Protein AF-G0TRJ4-F1 (afdb_monomer_lite)

Organism: Trypanosoma vivax (strain Y486) (NCBI:txid1055687)

Radius of gyration: 23.63 Å; chains: 1; bounding box: 54×39×85 Å

Secondary structure (DSSP, 8-state):
-HHHHHHHHHHHHHHHH-TTHHHHHHHTTT-GGGGGGT-TT-THHHHHHHHHHTTSS--------S-HHHHHHHHHHHHHHHHTSSTTT--SSSPPPPPSSHHHHHHHHHHHHHHHH-GGGHHHHHHHHHTTGGGHHHHHHHHHHHHHHHHHHHHHHHHHHHTS---------------------------PPPHHHHHHHHHHHHHHHHHHHHHHHSSSTTSSHHHHHHHHHHHHHHHHHHS-TTSHHHHHHHHHHHHHHHTT-S-HHHHHHHHHHTT--

Structure (mmCIF, N/CA/C/O backbone):
data_AF-G0TRJ4-F1
#
_entry.id   AF-G0TRJ4-F1
#
loop_
_atom_site.group_PDB
_atom_site.id
_atom_site.type_symbol
_atom_site.label_atom_id
_atom_site.label_alt_id
_atom_site.label_comp_id
_atom_site.label_asym_id
_atom_site.label_entity_id
_atom_site.label_seq_id
_atom_site.pdbx_PDB_ins_code
_atom_site.Cartn_x
_atom_site.Cartn_y
_atom_site.Cartn_z
_atom_site.occupancy
_atom_site.B_iso_or_equiv
_atom_site.auth_seq_id
_atom_site.auth_comp_id
_atom_site.auth_asym_id
_atom_site.auth_atom_id
_atom_site.pdbx_PDB_model_num
ATOM 1 N N . MET A 1 1 ? -21.966 8.422 26.931 1.00 51.75 1 MET A N 1
ATOM 2 C CA . MET A 1 1 ? -20.961 9.445 26.563 1.00 51.75 1 MET A CA 1
ATOM 3 C C . MET A 1 1 ? -19.652 9.288 27.343 1.00 51.75 1 MET A C 1
ATOM 5 O O . MET A 1 1 ? -18.693 8.893 26.705 1.00 51.75 1 MET A O 1
ATOM 9 N N . ARG A 1 2 ? -19.589 9.445 28.682 1.00 59.53 2 ARG A N 1
ATOM 10 C CA . ARG A 1 2 ? -18.327 9.272 29.459 1.00 59.53 2 ARG A CA 1
ATOM 11 C C . ARG A 1 2 ? -17.589 7.934 29.230 1.00 59.53 2 ARG A C 1
ATOM 13 O O . ARG A 1 2 ? -16.382 7.930 29.052 1.00 59.53 2 ARG A O 1
ATOM 20 N N . ASN A 1 3 ? -18.319 6.820 29.141 1.00 80.69 3 ASN A N 1
ATOM 21 C CA . ASN A 1 3 ? -17.730 5.488 28.927 1.00 80.69 3 ASN A CA 1
ATOM 22 C C . ASN A 1 3 ? -17.168 5.279 27.498 1.00 80.69 3 ASN A C 1
ATOM 24 O O . ASN A 1 3 ? -16.173 4.592 27.313 1.00 80.69 3 ASN A O 1
ATOM 28 N N . GLU A 1 4 ? -17.781 5.884 26.474 1.00 84.56 4 GLU A N 1
ATOM 29 C CA . GLU A 1 4 ? -17.334 5.735 25.075 1.00 84.56 4 GLU A CA 1
ATOM 30 C C . GLU A 1 4 ? -16.045 6.525 24.818 1.00 84.56 4 GLU A C 1
ATOM 32 O O . GLU A 1 4 ? -15.106 6.007 24.219 1.00 84.56 4 GLU A O 1
ATOM 37 N N . GLU A 1 5 ? -15.957 7.747 25.345 1.00 88.56 5 GLU A N 1
ATOM 38 C CA . GLU A 1 5 ? -14.744 8.566 25.274 1.00 88.56 5 GLU A CA 1
ATOM 39 C C . GLU A 1 5 ? -13.551 7.902 25.983 1.00 88.56 5 GLU A C 1
ATOM 41 O O . GLU A 1 5 ? -12.437 7.927 25.462 1.00 88.56 5 GLU A O 1
ATOM 46 N N . GLU A 1 6 ? -13.760 7.271 27.142 1.00 89.62 6 GLU A N 1
ATOM 47 C CA . GLU A 1 6 ? -12.704 6.528 27.845 1.00 89.62 6 GLU A CA 1
ATOM 48 C C . GLU A 1 6 ? -12.203 5.319 27.049 1.00 89.62 6 GLU A C 1
ATOM 50 O O . GLU A 1 6 ? -10.996 5.070 27.002 1.00 89.62 6 GLU A O 1
ATOM 55 N N . ILE A 1 7 ? -13.110 4.581 26.400 1.00 90.38 7 ILE A N 1
ATOM 56 C CA . ILE A 1 7 ? -12.746 3.468 25.513 1.00 90.38 7 ILE A CA 1
ATOM 57 C C . ILE A 1 7 ? -11.930 3.998 24.335 1.00 90.38 7 ILE A C 1
ATOM 59 O O . ILE A 1 7 ? -10.855 3.470 24.060 1.00 90.38 7 ILE A O 1
ATOM 63 N N . ILE A 1 8 ? -12.377 5.078 23.691 1.00 88.88 8 ILE A N 1
ATOM 64 C CA . ILE A 1 8 ? -11.649 5.704 22.582 1.00 88.88 8 ILE A CA 1
ATOM 65 C C . ILE A 1 8 ? -10.250 6.143 23.027 1.00 88.88 8 ILE A C 1
ATOM 67 O O . ILE A 1 8 ? -9.280 5.816 22.349 1.00 88.88 8 ILE A O 1
ATOM 71 N N . LYS A 1 9 ? -10.106 6.802 24.184 1.00 88.31 9 LYS A N 1
ATOM 72 C CA . LYS A 1 9 ? -8.793 7.205 24.724 1.00 88.31 9 LYS A CA 1
ATOM 73 C C . LYS A 1 9 ? -7.869 6.009 24.954 1.00 88.31 9 LYS A C 1
ATOM 75 O O . LYS A 1 9 ? -6.714 6.049 24.533 1.00 88.31 9 LYS A O 1
ATOM 80 N N . LYS A 1 10 ? -8.374 4.931 25.567 1.00 88.44 10 LYS A N 1
ATOM 81 C CA . LYS A 1 10 ? -7.611 3.686 25.776 1.00 88.44 10 LYS A CA 1
ATOM 82 C C . LYS A 1 10 ? -7.183 3.062 24.454 1.00 88.44 10 LYS A C 1
ATOM 84 O O . LYS A 1 10 ? -6.035 2.653 24.318 1.00 88.44 10 LYS A O 1
ATOM 89 N N . VAL A 1 11 ? -8.082 3.034 23.473 1.00 86.62 11 VAL A N 1
ATOM 90 C CA . VAL A 1 11 ? -7.795 2.521 22.134 1.00 86.62 11 VAL A CA 1
ATOM 91 C C . VAL A 1 11 ? -6.739 3.370 21.443 1.00 86.62 11 VAL A C 1
ATOM 93 O O . VAL A 1 11 ? -5.788 2.797 20.938 1.00 86.62 11 VAL A O 1
ATOM 96 N N . VAL A 1 12 ? -6.832 4.704 21.481 1.00 83.75 12 VAL A N 1
ATOM 97 C CA . VAL A 1 12 ? -5.817 5.620 20.922 1.00 83.75 12 VAL A CA 1
ATOM 98 C C . VAL A 1 12 ? -4.454 5.426 21.586 1.00 83.75 12 VAL A C 1
ATOM 100 O O . VAL A 1 12 ? -3.429 5.452 20.906 1.00 83.75 12 VAL A O 1
ATOM 103 N N . GLN A 1 13 ? -4.421 5.216 22.901 1.00 83.25 13 GLN A N 1
ATOM 104 C CA . GLN A 1 13 ? -3.182 4.916 23.611 1.00 83.25 13 GLN A CA 1
ATOM 105 C C . GLN A 1 13 ? -2.606 3.564 23.176 1.00 83.25 13 GLN A C 1
ATOM 107 O O . GLN A 1 13 ? -1.431 3.499 22.833 1.00 83.25 13 GLN A O 1
ATOM 112 N N . LEU A 1 14 ? -3.432 2.515 23.123 1.00 81.50 14 LEU A N 1
ATOM 113 C CA . LEU A 1 14 ? -3.015 1.163 22.750 1.00 81.50 14 LEU A CA 1
ATOM 114 C C . LEU A 1 14 ? -2.486 1.098 21.316 1.00 81.50 14 LEU A C 1
ATOM 116 O O . LEU A 1 14 ? -1.399 0.583 21.090 1.00 81.50 14 LEU A O 1
ATOM 120 N N . GLN A 1 15 ? -3.240 1.676 20.386 1.00 78.69 15 GLN A N 1
ATOM 121 C CA . GLN A 1 15 ? -2.853 2.039 19.024 1.00 78.69 15 GLN A CA 1
ATOM 122 C C . GLN A 1 15 ? -1.411 2.597 19.062 1.00 78.69 15 GLN A C 1
ATOM 124 O O . GLN A 1 15 ? -0.499 2.028 18.468 1.00 78.69 15 GLN A O 1
ATOM 129 N N . ARG A 1 16 ? -1.142 3.668 19.818 1.00 74.38 16 ARG A N 1
ATOM 130 C CA . ARG A 1 16 ? 0.181 4.329 19.821 1.00 74.38 16 ARG A CA 1
ATOM 131 C C . ARG A 1 16 ? 1.315 3.534 20.457 1.00 74.38 16 ARG A C 1
ATOM 133 O O . ARG A 1 16 ? 2.459 3.729 20.062 1.00 74.38 16 ARG A O 1
ATOM 140 N N . SER A 1 17 ? 1.030 2.729 21.474 1.00 72.62 17 SER A N 1
ATOM 141 C CA . SER A 1 17 ? 2.068 2.156 22.335 1.00 72.62 17 SER A CA 1
ATOM 142 C C . SER A 1 17 ? 2.253 0.647 22.189 1.00 72.62 17 SER A C 1
ATOM 144 O O . SER A 1 17 ? 3.197 0.112 22.762 1.00 72.62 17 SER A O 1
ATOM 146 N N . SER A 1 18 ? 1.363 -0.058 21.485 1.00 68.50 18 SER A N 1
ATOM 147 C CA . SER A 1 18 ? 1.347 -1.523 21.444 1.00 68.50 18 SER A CA 1
ATOM 148 C C . SER A 1 18 ? 1.613 -2.071 20.049 1.00 68.50 18 SER A C 1
ATOM 150 O O . SER A 1 18 ? 0.874 -1.799 19.105 1.00 68.50 18 SER A O 1
ATOM 152 N N . ALA A 1 19 ? 2.618 -2.945 19.948 1.00 63.78 19 ALA A N 1
ATOM 153 C CA . ALA A 1 19 ? 2.841 -3.762 18.756 1.00 63.78 19 ALA A CA 1
ATOM 154 C C . ALA A 1 19 ? 1.660 -4.709 18.471 1.00 63.78 19 ALA A C 1
ATOM 156 O O . ALA A 1 19 ? 1.423 -5.045 17.316 1.00 63.78 19 ALA A O 1
ATOM 157 N N . ASN A 1 20 ? 0.877 -5.056 19.500 1.00 70.12 20 ASN A N 1
ATOM 158 C CA . ASN A 1 20 ? -0.216 -6.023 19.401 1.00 70.12 20 ASN A CA 1
ATOM 159 C C . ASN A 1 20 ? -1.586 -5.369 19.130 1.00 70.12 20 ASN A C 1
ATOM 161 O O . ASN A 1 20 ? -2.651 -5.917 19.439 1.00 70.12 20 ASN A O 1
ATOM 165 N N . PHE A 1 21 ? -1.594 -4.126 18.639 1.00 74.25 21 PHE A N 1
ATOM 166 C CA . PHE A 1 21 ? -2.845 -3.431 18.337 1.00 74.25 21 PHE A CA 1
ATOM 167 C C . PHE A 1 21 ? -3.626 -4.131 17.212 1.00 74.25 21 PHE A C 1
ATOM 169 O O . PHE A 1 21 ? -4.855 -4.114 17.192 1.00 74.25 21 PHE A O 1
ATOM 176 N N . ALA A 1 22 ? -2.914 -4.816 16.318 1.00 67.31 22 ALA A N 1
ATOM 177 C CA . ALA A 1 22 ? -3.488 -5.665 15.288 1.00 67.31 22 ALA A CA 1
ATOM 178 C C . ALA A 1 22 ? -4.389 -6.766 15.879 1.00 67.31 22 ALA A C 1
ATOM 180 O O . ALA A 1 22 ? -5.567 -6.865 15.527 1.00 67.31 22 ALA A O 1
ATOM 181 N N . GLU A 1 23 ? -3.867 -7.548 16.826 1.00 70.81 23 GLU A N 1
ATOM 182 C CA . GLU A 1 23 ? -4.601 -8.605 17.523 1.00 70.81 23 GLU A CA 1
ATOM 183 C C . GLU A 1 23 ? -5.760 -8.020 18.328 1.00 70.81 23 GLU A C 1
ATOM 185 O O . GLU A 1 23 ? -6.857 -8.580 18.338 1.00 70.81 23 GLU A O 1
ATOM 190 N N . TYR A 1 24 ? -5.563 -6.850 18.941 1.00 79.19 24 TYR A N 1
ATOM 191 C CA . TYR A 1 24 ? -6.631 -6.142 19.640 1.00 79.19 24 TYR A CA 1
ATOM 192 C C . TYR A 1 24 ? -7.802 -5.790 18.710 1.00 79.19 24 TYR A C 1
ATOM 194 O O . TYR A 1 24 ? -8.959 -6.074 19.037 1.00 79.19 24 TYR A O 1
ATOM 202 N N . CYS A 1 25 ? -7.522 -5.227 17.531 1.00 75.62 25 CYS A N 1
ATOM 203 C CA . CYS A 1 25 ? -8.523 -4.946 16.502 1.00 75.62 25 CYS A CA 1
ATOM 204 C C . CYS A 1 25 ? -9.212 -6.221 15.992 1.00 75.62 25 CYS A C 1
ATOM 206 O O . CYS A 1 25 ? -10.394 -6.212 15.638 1.00 75.62 25 CYS A O 1
ATOM 208 N N . VAL A 1 26 ? -8.499 -7.344 15.933 1.00 71.75 26 VAL A N 1
ATOM 209 C CA . VAL A 1 26 ? -9.093 -8.631 15.560 1.00 71.75 26 VAL A CA 1
ATOM 210 C C . VAL A 1 26 ? -10.048 -9.122 16.647 1.00 71.75 26 VAL A C 1
ATOM 212 O O . VAL A 1 26 ? -11.193 -9.460 16.323 1.00 71.75 26 VAL A O 1
ATOM 215 N N . ALA A 1 27 ? -9.611 -9.109 17.907 1.00 78.56 27 ALA A N 1
ATOM 216 C CA . ALA A 1 27 ? -10.368 -9.584 19.062 1.00 78.56 27 ALA A CA 1
ATOM 217 C C . ALA A 1 27 ? -11.666 -8.792 19.290 1.00 78.56 27 ALA A C 1
ATOM 219 O O . ALA A 1 27 ? -12.686 -9.378 19.640 1.00 78.56 27 ALA A O 1
ATOM 220 N N . HIS A 1 28 ? -11.661 -7.484 19.017 1.00 82.00 28 HIS A N 1
ATOM 221 C CA . HIS A 1 28 ? -12.792 -6.590 19.306 1.00 82.00 28 HIS A CA 1
ATOM 222 C C . HIS A 1 28 ? -13.638 -6.224 18.081 1.00 82.00 28 HIS A C 1
ATOM 224 O O . HIS A 1 28 ? -14.458 -5.313 18.126 1.00 82.00 28 HIS A O 1
ATOM 230 N N . ALA A 1 29 ? -13.466 -6.925 16.965 1.00 73.81 29 ALA A N 1
ATOM 231 C CA . ALA A 1 29 ? -14.104 -6.553 15.705 1.00 73.81 29 ALA A CA 1
ATOM 232 C C . ALA A 1 29 ? -15.628 -6.626 15.677 1.00 73.81 29 ALA A C 1
ATOM 234 O O . ALA A 1 29 ? -16.276 -5.904 14.925 1.00 73.81 29 ALA A O 1
ATOM 235 N N . THR A 1 30 ? -16.181 -7.544 16.459 1.00 78.12 30 THR A N 1
ATOM 236 C CA . THR A 1 30 ? -17.622 -7.750 16.593 1.00 78.12 30 THR A CA 1
ATOM 237 C C . THR A 1 30 ? -18.171 -7.077 17.847 1.00 78.12 30 THR A C 1
ATOM 239 O O . THR A 1 30 ? -19.369 -7.167 18.094 1.00 78.12 30 THR A O 1
ATOM 242 N N . ASP A 1 31 ? -17.322 -6.424 18.649 1.00 82.25 31 ASP A N 1
ATOM 243 C CA . ASP A 1 31 ? -17.743 -5.728 19.860 1.00 82.25 31 ASP A CA 1
ATOM 244 C C . ASP A 1 31 ? -18.373 -4.372 19.489 1.00 82.25 31 ASP A C 1
ATOM 246 O O . ASP A 1 31 ? -17.680 -3.496 18.957 1.00 82.25 31 ASP A O 1
ATOM 250 N N . PRO A 1 32 ? -19.665 -4.144 19.800 1.00 82.69 32 PRO A N 1
ATOM 251 C CA . PRO A 1 32 ? -20.337 -2.879 19.521 1.00 82.69 32 PRO A CA 1
ATOM 252 C C . PRO A 1 32 ? -19.644 -1.661 20.143 1.00 82.69 32 PRO A C 1
ATOM 254 O O . PRO A 1 32 ? -19.734 -0.565 19.592 1.00 82.69 32 PRO A O 1
ATOM 257 N N . LYS A 1 33 ? -18.916 -1.836 21.256 1.00 86.19 33 LYS A N 1
ATOM 258 C CA . LYS A 1 33 ? -18.156 -0.755 21.909 1.00 86.19 33 LYS A CA 1
ATOM 259 C C . LYS A 1 33 ? -17.000 -0.245 21.055 1.00 86.19 33 LYS A C 1
ATOM 261 O O . LYS A 1 33 ? -16.593 0.902 21.199 1.00 86.19 33 LYS A O 1
ATOM 266 N N . HIS A 1 34 ? -16.495 -1.084 20.156 1.00 84.88 34 HIS A N 1
ATOM 267 C CA . HIS A 1 34 ? -15.368 -0.792 19.277 1.00 84.88 34 HIS A CA 1
ATOM 268 C C . HIS A 1 34 ? -15.819 -0.467 17.854 1.00 84.88 34 HIS A C 1
ATOM 270 O O . HIS A 1 34 ? -14.993 -0.360 16.953 1.00 84.88 34 HIS A O 1
ATOM 276 N N . LYS A 1 35 ? -17.123 -0.254 17.630 1.00 81.19 35 LYS A N 1
ATOM 277 C CA . LYS A 1 35 ? -17.689 0.029 16.306 1.00 81.19 35 LYS A CA 1
ATOM 278 C C . LYS A 1 35 ? -17.013 1.218 15.604 1.00 81.19 35 LYS A C 1
ATOM 280 O O . LYS A 1 35 ? -16.833 1.178 14.391 1.00 81.19 35 LYS A O 1
ATOM 285 N N . PHE A 1 36 ? -16.536 2.217 16.349 1.00 81.12 36 PHE A N 1
ATOM 286 C CA . PHE A 1 36 ? -15.777 3.358 15.811 1.00 81.12 36 PHE A CA 1
ATOM 287 C C . PHE A 1 36 ? -14.447 2.984 15.128 1.00 81.12 36 PHE A C 1
ATOM 289 O O . PHE A 1 36 ? -13.934 3.748 14.305 1.00 81.12 36 PHE A O 1
ATOM 296 N N . LEU A 1 37 ? -13.892 1.806 15.426 1.00 77.94 37 LEU A N 1
ATOM 297 C CA . LEU A 1 37 ? -12.704 1.278 14.760 1.00 77.94 37 LEU A CA 1
ATOM 298 C C . LEU A 1 37 ? -12.992 0.683 13.385 1.00 77.94 37 LEU A C 1
ATOM 300 O O . LEU A 1 37 ? -12.024 0.448 12.676 1.00 77.94 37 LEU A O 1
ATOM 304 N N . PHE A 1 38 ? -14.251 0.415 13.025 1.00 76.00 38 PHE A N 1
ATOM 305 C CA . PHE A 1 38 ? -14.607 -0.350 11.818 1.00 76.00 38 PHE A CA 1
ATOM 306 C C . PHE A 1 38 ? -15.701 0.306 10.972 1.00 76.00 38 PHE A C 1
ATOM 308 O O . PHE A 1 38 ? -15.796 0.033 9.779 1.00 76.00 38 PHE A O 1
ATOM 315 N N . ASP A 1 39 ? -16.535 1.157 11.572 1.00 76.31 39 ASP A N 1
ATOM 316 C CA . ASP A 1 39 ? -17.630 1.844 10.897 1.00 76.31 39 ASP A CA 1
ATOM 317 C C . ASP A 1 39 ? -17.335 3.342 10.779 1.00 76.31 39 ASP A C 1
ATOM 319 O O . ASP A 1 39 ? -17.277 4.078 11.770 1.00 76.31 39 ASP A O 1
ATOM 323 N N . LYS A 1 40 ? -17.200 3.803 9.531 1.00 72.12 40 LYS A N 1
ATOM 324 C CA . LYS A 1 40 ? -16.986 5.214 9.179 1.00 72.12 40 LYS A CA 1
ATOM 325 C C . LYS A 1 40 ? -18.137 6.123 9.616 1.00 72.12 40 LYS A C 1
ATOM 327 O O . LYS A 1 40 ? -17.931 7.326 9.721 1.00 72.12 40 LYS A O 1
ATOM 332 N N . LYS A 1 41 ? -19.333 5.573 9.847 1.00 76.31 41 LYS A N 1
ATOM 333 C CA . LYS A 1 41 ? -20.532 6.306 10.285 1.00 76.31 41 LYS A CA 1
ATOM 334 C C . LYS A 1 41 ? -20.726 6.284 11.804 1.00 76.31 41 LYS A C 1
ATOM 336 O O . LYS A 1 41 ? -21.725 6.799 12.294 1.00 76.31 41 LYS A O 1
ATOM 341 N N . SER A 1 42 ? -19.821 5.657 12.553 1.00 78.00 42 SER A N 1
ATOM 342 C CA . SER A 1 42 ? -19.915 5.595 14.010 1.00 78.00 42 SER A CA 1
ATOM 343 C C . SER A 1 42 ? -19.691 6.969 14.642 1.00 78.00 42 SER A C 1
ATOM 345 O O . SER A 1 42 ? -18.708 7.632 14.327 1.00 78.00 42 SER A O 1
ATOM 347 N N . ASN A 1 43 ? -20.522 7.347 15.616 1.00 78.00 43 ASN A N 1
ATOM 348 C CA . ASN A 1 43 ? -20.416 8.630 16.328 1.00 78.00 43 ASN A CA 1
ATOM 349 C C . ASN A 1 43 ? -19.042 8.828 17.001 1.00 78.00 43 ASN A C 1
ATOM 351 O O . ASN A 1 43 ? -18.482 9.919 16.966 1.00 78.00 43 ASN A O 1
ATOM 355 N N . GLY A 1 44 ? -18.451 7.762 17.554 1.00 81.19 44 GLY A N 1
ATOM 356 C CA . GLY A 1 44 ? -17.104 7.797 18.135 1.00 81.19 44 GLY A CA 1
ATOM 357 C C . GLY A 1 44 ? -15.948 7.931 17.130 1.00 81.19 44 GLY A C 1
ATOM 358 O O . GLY A 1 44 ? -14.804 8.113 17.547 1.00 81.19 44 GLY A O 1
ATOM 359 N N . ARG A 1 45 ? -16.203 7.834 15.814 1.00 80.50 45 ARG A N 1
ATOM 360 C CA . ARG A 1 45 ? -15.149 7.846 14.786 1.00 80.50 45 ARG A CA 1
ATOM 361 C C . ARG A 1 45 ? -14.435 9.191 14.737 1.00 80.50 45 ARG A C 1
ATOM 363 O O . ARG A 1 45 ? -13.209 9.211 14.730 1.00 80.50 45 ARG A O 1
ATOM 370 N N . ASP A 1 46 ? -15.178 10.292 14.750 1.00 80.56 46 ASP A N 1
ATOM 371 C CA . ASP A 1 46 ? -14.601 11.637 14.648 1.00 80.56 46 ASP A CA 1
ATOM 372 C C . ASP A 1 46 ? -13.737 11.976 15.871 1.00 80.56 46 ASP A C 1
ATOM 374 O O . ASP A 1 46 ? -12.660 12.563 15.741 1.00 80.56 46 ASP A O 1
ATOM 378 N N . LEU A 1 47 ? -14.145 11.526 17.062 1.00 83.88 47 LEU A N 1
ATOM 379 C CA . LEU A 1 47 ? -13.362 11.698 18.284 1.00 83.88 47 LEU A CA 1
ATOM 380 C C . LEU A 1 47 ? -12.065 10.877 18.248 1.00 83.88 47 LEU A C 1
ATOM 382 O O . LEU A 1 47 ? -10.987 11.398 18.518 1.00 83.88 47 LEU A O 1
ATOM 386 N N . TYR A 1 48 ? -12.150 9.608 17.854 1.00 82.56 48 TYR A N 1
ATOM 387 C CA . TYR A 1 48 ? -10.985 8.738 17.684 1.00 82.56 48 TYR A CA 1
ATOM 388 C C . TYR A 1 48 ? -9.990 9.294 16.649 1.00 82.56 48 TYR A C 1
ATOM 390 O O . TYR A 1 48 ? -8.784 9.334 16.906 1.00 82.56 48 TYR A O 1
ATOM 398 N N . VAL A 1 49 ? -10.488 9.786 15.509 1.00 77.31 49 VAL A N 1
ATOM 399 C CA . VAL A 1 49 ? -9.654 10.382 14.457 1.00 77.31 49 VAL A CA 1
ATOM 400 C C . VAL A 1 49 ? -9.040 11.701 14.905 1.00 77.31 49 VAL A C 1
ATOM 402 O O . VAL A 1 49 ? -7.841 11.882 14.726 1.00 77.31 49 VAL A O 1
ATOM 405 N N . SER A 1 50 ? -9.807 12.602 15.521 1.00 77.31 50 SER A N 1
ATOM 406 C CA . SER A 1 50 ? -9.273 13.884 16.002 1.00 77.31 50 SER A CA 1
ATOM 407 C C . SER A 1 50 ? -8.191 13.694 17.069 1.00 77.31 50 SER A C 1
ATOM 409 O O . SER A 1 50 ? -7.154 14.351 17.011 1.00 77.31 50 SER A O 1
ATOM 411 N N . MET A 1 51 ? -8.357 12.733 17.985 1.00 80.19 51 MET A N 1
ATOM 412 C CA . MET A 1 51 ? -7.318 12.385 18.958 1.00 80.19 51 MET A CA 1
ATOM 413 C C . MET A 1 51 ? -6.043 11.874 18.283 1.00 80.19 51 MET A C 1
ATOM 415 O O . MET A 1 51 ? -4.951 12.226 18.727 1.00 80.19 51 MET A O 1
ATOM 419 N N . LEU A 1 52 ? -6.155 11.080 17.210 1.00 74.56 52 LEU A N 1
ATOM 420 C CA . LEU A 1 52 ? -5.002 10.621 16.433 1.00 74.56 52 LEU A CA 1
ATOM 421 C C . LEU A 1 52 ? -4.345 11.745 15.626 1.00 74.56 52 LEU A C 1
ATOM 423 O O . LEU A 1 52 ? -3.123 11.869 15.684 1.00 74.56 52 LEU A O 1
ATOM 427 N N . ALA A 1 53 ? -5.140 12.581 14.960 1.00 68.00 53 ALA A N 1
ATOM 428 C CA . ALA A 1 53 ? -4.680 13.709 14.155 1.00 68.00 53 ALA A CA 1
ATOM 429 C C . ALA A 1 53 ? -3.939 14.759 14.998 1.00 68.00 53 ALA A C 1
ATOM 431 O O . ALA A 1 53 ? -2.882 15.224 14.590 1.00 68.00 53 ALA A O 1
ATOM 432 N N . ASN A 1 54 ? -4.410 15.049 16.218 1.00 60.88 54 ASN A N 1
ATOM 433 C CA . ASN A 1 54 ? -3.785 16.014 17.138 1.00 60.88 54 ASN A CA 1
ATOM 434 C C . ASN A 1 54 ? -2.365 15.634 17.595 1.00 60.88 54 ASN A C 1
ATOM 436 O O . ASN A 1 54 ? -1.710 16.409 18.289 1.00 60.88 54 ASN A O 1
ATOM 440 N N . SER A 1 55 ? -1.878 14.438 17.267 1.00 59.09 55 SER A N 1
ATOM 441 C CA . SER A 1 55 ? -0.495 14.032 17.550 1.00 59.09 55 SER A CA 1
ATOM 442 C C . SER A 1 55 ? 0.285 13.652 16.300 1.00 59.09 55 SER A C 1
ATOM 444 O O . SER A 1 55 ? 1.426 13.216 16.410 1.00 59.09 55 SER A O 1
ATOM 446 N N . GLN A 1 56 ? -0.311 13.816 15.121 1.00 61.28 56 GLN A N 1
ATOM 447 C CA . GLN A 1 56 ? 0.360 13.622 13.849 1.00 61.28 56 GLN A CA 1
ATOM 448 C C . GLN A 1 56 ? 0.752 14.997 13.301 1.00 61.28 56 GLN A C 1
ATOM 450 O O . GLN A 1 56 ? -0.065 15.908 13.225 1.00 61.28 56 GLN A O 1
ATOM 455 N N . CYS A 1 57 ? 2.021 15.125 12.911 1.00 59.06 57 CYS A N 1
ATOM 456 C CA . CYS A 1 57 ? 2.596 16.301 12.244 1.00 59.06 57 CYS A CA 1
ATOM 457 C C . CYS A 1 57 ? 3.028 17.478 13.152 1.00 59.06 57 CYS A C 1
ATOM 459 O O . CYS A 1 57 ? 3.153 18.597 12.666 1.00 59.06 57 CYS A O 1
ATOM 461 N N . ASN A 1 58 ? 3.388 17.216 14.417 1.00 50.62 58 ASN A N 1
ATOM 462 C CA . ASN A 1 58 ? 4.161 18.146 15.259 1.00 50.62 58 ASN A CA 1
ATOM 463 C C . ASN A 1 58 ? 5.630 17.711 15.357 1.00 50.62 58 ASN A C 1
ATOM 465 O O . ASN A 1 58 ? 6.077 17.292 16.413 1.00 50.62 58 ASN A O 1
ATOM 469 N N . GLU A 1 59 ? 6.373 17.781 14.255 1.00 51.88 59 GLU A N 1
ATOM 470 C CA . GLU A 1 59 ? 7.843 17.775 14.276 1.00 51.88 59 GLU A CA 1
ATOM 471 C C . GLU A 1 59 ? 8.336 18.361 12.945 1.00 51.88 59 GLU A C 1
ATOM 473 O O . GLU A 1 59 ? 8.396 17.691 11.911 1.00 51.88 59 GLU A O 1
ATOM 478 N N . ALA A 1 60 ? 8.617 19.665 12.955 1.00 48.06 60 ALA A N 1
ATOM 479 C CA . ALA A 1 60 ? 9.292 20.332 11.855 1.00 48.06 60 ALA A CA 1
ATOM 480 C C . ALA A 1 60 ? 10.776 19.937 11.868 1.00 48.06 60 ALA A C 1
ATOM 482 O O . ALA A 1 60 ? 11.464 20.111 12.868 1.00 48.06 60 ALA A O 1
ATOM 483 N N . ALA A 1 61 ? 11.210 19.377 10.738 1.00 47.62 61 ALA A N 1
ATOM 484 C CA . ALA A 1 61 ? 12.578 19.241 10.242 1.00 47.62 61 ALA A CA 1
ATOM 485 C C . ALA A 1 61 ? 13.718 19.487 11.253 1.00 47.62 61 ALA A C 1
ATOM 487 O O . ALA A 1 61 ? 14.205 20.604 11.397 1.00 47.62 61 ALA A O 1
ATOM 488 N N . SER A 1 62 ? 14.243 18.409 11.839 1.00 47.19 62 SER A N 1
ATOM 489 C CA . SER A 1 62 ? 15.662 18.383 12.206 1.00 47.19 62 SER A CA 1
ATOM 490 C C . SER A 1 62 ? 16.477 18.003 10.963 1.00 47.19 62 SER A C 1
ATOM 492 O O . SER A 1 62 ? 16.077 17.120 10.192 1.00 47.19 62 SER A O 1
ATOM 494 N N . GLU A 1 63 ? 17.580 18.711 10.725 1.00 48.81 63 GLU A N 1
ATOM 495 C CA . GLU A 1 63 ? 18.468 18.524 9.578 1.00 48.81 63 GLU A CA 1
ATOM 496 C C . GLU A 1 63 ? 19.011 17.087 9.521 1.00 48.81 63 GLU A C 1
ATOM 498 O O . GLU A 1 63 ? 19.943 16.714 10.224 1.00 48.81 63 GLU A O 1
ATOM 503 N N . MET A 1 64 ? 18.446 16.262 8.638 1.00 50.22 64 MET A N 1
ATOM 504 C CA . MET A 1 64 ? 19.107 15.037 8.184 1.00 50.22 64 MET A CA 1
ATOM 505 C C . MET A 1 64 ? 19.851 15.339 6.885 1.00 50.22 64 MET A C 1
ATOM 507 O O . MET A 1 64 ? 19.254 15.453 5.813 1.00 50.22 64 MET A O 1
ATOM 511 N N . THR A 1 65 ? 21.163 15.484 6.948 1.00 42.09 65 THR A N 1
ATOM 512 C CA . THR A 1 65 ? 21.996 15.614 5.753 1.00 42.09 65 THR A CA 1
ATOM 513 C C . THR A 1 65 ? 22.176 14.242 5.078 1.00 42.09 65 THR A C 1
ATOM 515 O O . THR A 1 65 ? 22.377 13.225 5.737 1.00 42.09 65 THR A O 1
ATOM 518 N N . GLY A 1 66 ? 22.076 14.196 3.742 1.00 51.75 66 GLY A N 1
ATOM 519 C CA . GLY A 1 66 ? 22.881 13.252 2.950 1.00 51.75 66 GLY A CA 1
ATOM 520 C C . GLY A 1 66 ? 22.299 11.939 2.400 1.00 51.75 66 GLY A C 1
ATOM 521 O O . GLY A 1 66 ? 23.094 11.165 1.885 1.00 51.75 66 GLY A O 1
ATOM 522 N N . TYR A 1 67 ? 20.989 11.655 2.415 1.00 67.19 67 TYR A N 1
ATOM 523 C CA . TYR A 1 67 ? 20.458 10.428 1.771 1.00 67.19 67 TYR A CA 1
ATOM 524 C C . TYR A 1 67 ? 19.197 10.681 0.926 1.00 67.19 67 TYR A C 1
ATOM 526 O O . TYR A 1 67 ? 18.267 11.348 1.386 1.00 67.19 67 TYR A O 1
ATOM 534 N N . ASP A 1 68 ? 19.126 10.104 -0.284 1.00 81.31 68 ASP A N 1
ATOM 535 C CA . ASP A 1 68 ? 17.968 10.212 -1.199 1.00 81.31 68 ASP A CA 1
ATOM 536 C C . ASP A 1 68 ? 16.648 9.791 -0.529 1.00 81.31 68 ASP A C 1
ATOM 538 O O . ASP A 1 68 ? 15.620 10.453 -0.697 1.00 81.31 68 ASP A O 1
ATOM 542 N N . SER A 1 69 ? 16.683 8.757 0.317 1.00 84.75 69 SER A N 1
ATOM 543 C CA . SER A 1 69 ? 15.523 8.296 1.089 1.00 84.75 69 SER A CA 1
ATOM 544 C C . SER A 1 69 ? 14.983 9.366 2.044 1.00 84.75 69 SER A C 1
ATOM 546 O O . SER A 1 69 ? 13.770 9.478 2.212 1.00 84.75 69 SER A O 1
ATOM 548 N N . ALA A 1 70 ? 15.851 10.194 2.640 1.00 86.12 70 ALA A N 1
ATOM 549 C CA . ALA A 1 70 ? 15.436 11.284 3.526 1.00 86.12 70 ALA A CA 1
ATOM 550 C C . ALA A 1 70 ? 14.767 12.423 2.742 1.00 86.12 70 ALA A C 1
ATOM 552 O O . ALA A 1 70 ? 13.773 12.992 3.199 1.00 86.12 70 ALA A O 1
ATOM 553 N N . ARG A 1 71 ? 15.262 12.727 1.531 1.00 87.06 71 ARG A N 1
ATOM 554 C CA . ARG A 1 71 ? 14.612 13.686 0.622 1.00 87.06 71 ARG A CA 1
ATOM 555 C C . ARG A 1 71 ? 13.217 13.198 0.227 1.00 87.06 71 ARG A C 1
ATOM 557 O O . ARG A 1 71 ? 12.259 13.961 0.334 1.00 87.06 71 ARG A O 1
ATOM 564 N N . ARG A 1 72 ? 13.086 11.926 -0.172 1.00 89.50 72 ARG A N 1
ATOM 565 C CA . ARG A 1 72 ? 11.784 11.325 -0.513 1.00 89.50 72 ARG A CA 1
ATOM 566 C C . ARG A 1 72 ? 10.836 11.318 0.681 1.00 89.50 72 ARG A C 1
ATOM 568 O O . ARG A 1 72 ? 9.699 11.747 0.542 1.00 89.50 72 ARG A O 1
ATOM 575 N N . ALA A 1 73 ? 11.303 10.913 1.861 1.00 89.12 73 ALA A N 1
ATOM 576 C CA . ALA A 1 73 ? 10.497 10.925 3.079 1.00 89.12 73 ALA A CA 1
ATOM 577 C C . ALA A 1 73 ? 9.947 12.326 3.399 1.00 89.12 73 ALA A C 1
ATOM 579 O O . ALA A 1 73 ? 8.763 12.459 3.699 1.00 89.12 73 ALA A O 1
ATOM 580 N N . ARG A 1 74 ? 10.761 13.383 3.258 1.00 88.50 74 ARG A N 1
ATOM 581 C CA . ARG A 1 74 ? 10.288 14.769 3.432 1.00 88.50 74 ARG A CA 1
ATOM 582 C C . ARG A 1 74 ? 9.216 15.160 2.428 1.00 88.50 74 ARG A C 1
ATOM 584 O O . ARG A 1 74 ? 8.249 15.800 2.818 1.00 88.50 74 ARG A O 1
ATOM 591 N N . ALA A 1 75 ? 9.373 14.778 1.163 1.00 87.94 75 ALA A N 1
ATOM 592 C CA . ALA A 1 75 ? 8.377 15.062 0.132 1.00 87.94 75 ALA A CA 1
ATOM 593 C C . ALA A 1 75 ? 7.060 14.293 0.363 1.00 87.94 75 ALA A C 1
ATOM 595 O O . ALA A 1 75 ? 5.983 14.799 0.057 1.00 87.94 75 ALA A O 1
ATOM 596 N N . LEU A 1 76 ? 7.137 13.088 0.937 1.00 90.19 76 LEU A N 1
ATOM 597 C CA . LEU A 1 76 ? 5.981 12.245 1.257 1.00 90.19 76 LEU A CA 1
ATOM 598 C C . LEU A 1 76 ? 5.224 12.703 2.508 1.00 90.19 76 LEU A C 1
ATOM 600 O O . LEU A 1 76 ? 4.016 12.487 2.601 1.00 90.19 76 LEU A O 1
ATOM 604 N N . TRP A 1 77 ? 5.914 13.323 3.468 1.00 87.19 77 TRP A N 1
ATOM 605 C CA . TRP A 1 77 ? 5.343 13.668 4.770 1.00 87.19 77 TRP A CA 1
ATOM 606 C C . TRP A 1 77 ? 4.071 14.535 4.680 1.00 87.19 77 TRP A C 1
ATOM 608 O O . TRP A 1 77 ? 3.061 14.139 5.265 1.00 87.19 77 TRP A O 1
ATOM 618 N N . PRO A 1 78 ? 4.024 15.635 3.897 1.00 84.81 78 PRO A N 1
ATOM 619 C CA . PRO A 1 78 ? 2.797 16.416 3.739 1.00 84.81 78 PRO A CA 1
ATOM 620 C C . PRO A 1 78 ? 1.659 15.605 3.115 1.00 84.81 78 PRO A C 1
ATOM 622 O O . PRO A 1 78 ? 0.524 15.696 3.573 1.00 84.81 78 PRO A O 1
ATOM 625 N N . SER A 1 79 ? 1.961 14.770 2.112 1.00 86.75 79 SER A N 1
ATOM 626 C CA . SER A 1 79 ? 0.959 13.915 1.463 1.00 86.75 79 SER A CA 1
ATOM 627 C C . SER A 1 79 ? 0.325 12.943 2.456 1.00 86.75 79 SER A C 1
ATOM 629 O O . SER A 1 79 ? -0.891 12.781 2.444 1.00 86.75 79 SER A O 1
ATOM 631 N N . LEU A 1 80 ? 1.123 12.353 3.351 1.00 85.44 80 LEU A N 1
ATOM 632 C CA . LEU A 1 80 ? 0.634 11.494 4.430 1.00 85.44 80 LEU A CA 1
ATOM 633 C C . LEU A 1 80 ? -0.257 12.252 5.416 1.00 85.44 80 LEU A C 1
ATOM 635 O O . LEU A 1 80 ? -1.361 11.790 5.706 1.00 85.44 80 LEU A O 1
ATOM 639 N N . CYS A 1 81 ? 0.199 13.417 5.893 1.00 80.62 81 CYS A N 1
ATOM 640 C CA . CYS A 1 81 ? -0.582 14.267 6.795 1.00 80.62 81 CYS A CA 1
ATOM 641 C C . CYS A 1 81 ? -1.940 14.616 6.164 1.00 80.62 81 CYS A C 1
ATOM 643 O O . CYS A 1 81 ? -2.972 14.502 6.815 1.00 80.62 81 CYS A O 1
ATOM 645 N N . THR A 1 82 ? -1.966 14.989 4.880 1.00 82.25 82 THR A N 1
ATOM 646 C CA . THR A 1 82 ? -3.207 15.322 4.169 1.00 82.25 82 THR A CA 1
ATOM 647 C C . THR A 1 82 ? -4.088 14.098 3.927 1.00 82.25 82 THR A C 1
ATOM 649 O O . THR A 1 82 ? -5.275 14.146 4.248 1.00 82.25 82 THR A O 1
ATOM 652 N N . ALA A 1 83 ? -3.540 12.997 3.401 1.00 80.56 83 ALA A N 1
ATOM 653 C CA . ALA A 1 83 ? -4.298 11.786 3.074 1.00 80.56 83 ALA A CA 1
ATOM 654 C C . ALA A 1 83 ? -5.020 11.203 4.296 1.00 80.56 83 ALA A C 1
ATOM 656 O O . ALA A 1 83 ? -6.148 10.732 4.180 1.00 80.56 83 ALA A O 1
ATOM 657 N N . PHE A 1 84 ? -4.406 11.303 5.475 1.00 79.75 84 PHE A N 1
ATOM 658 C CA . PHE A 1 84 ? -4.953 10.783 6.726 1.00 79.75 84 PHE A CA 1
ATOM 659 C C . PHE A 1 84 ? -5.369 11.894 7.698 1.00 79.75 84 PHE A C 1
ATOM 661 O O . PHE A 1 84 ? -5.464 11.673 8.897 1.00 79.75 84 PHE A O 1
ATOM 668 N N . SER A 1 85 ? -5.673 13.090 7.190 1.00 71.81 85 SER A N 1
ATOM 669 C CA . SER A 1 85 ? -6.246 14.175 8.002 1.00 71.81 85 SER A CA 1
ATOM 670 C C . SER A 1 85 ? -7.752 14.031 8.227 1.00 71.81 85 SER A C 1
ATOM 672 O O . SER A 1 85 ? -8.298 14.647 9.141 1.00 71.81 85 SER A O 1
ATOM 674 N N . THR A 1 86 ? -8.450 13.237 7.401 1.00 69.56 86 THR A N 1
ATOM 675 C CA . THR A 1 86 ? -9.913 13.113 7.467 1.00 69.56 86 THR A CA 1
ATOM 676 C C . THR A 1 86 ? -10.380 11.655 7.460 1.00 69.56 86 THR A C 1
ATOM 678 O O . THR A 1 86 ? -9.840 10.839 6.709 1.00 69.56 86 THR A O 1
ATOM 681 N N . PRO A 1 87 ? -11.449 11.311 8.208 1.00 66.31 87 PRO A N 1
ATOM 682 C CA . PRO A 1 87 ? -12.002 9.955 8.210 1.00 66.31 87 PRO A CA 1
ATOM 683 C C . PRO A 1 87 ? -12.502 9.500 6.833 1.00 66.31 87 PRO A C 1
ATOM 685 O O . PRO A 1 87 ? -12.502 8.309 6.535 1.00 66.31 87 PRO A O 1
ATOM 688 N N . ARG A 1 88 ? -12.949 10.446 5.995 1.00 69.38 88 ARG A N 1
ATOM 689 C CA . ARG A 1 88 ? -13.517 10.169 4.666 1.00 69.38 88 ARG A CA 1
ATOM 690 C C . ARG A 1 88 ? -12.471 9.692 3.662 1.00 69.38 88 ARG A C 1
ATOM 692 O O . ARG A 1 88 ? -12.828 8.992 2.720 1.00 69.38 88 ARG A O 1
ATOM 699 N N . ALA A 1 89 ? -11.213 10.079 3.855 1.00 72.56 89 ALA A N 1
ATOM 700 C CA . ALA A 1 89 ? -10.114 9.689 2.983 1.00 72.56 89 ALA A CA 1
ATOM 701 C C . ALA A 1 89 ? -9.583 8.277 3.288 1.00 72.56 89 ALA A C 1
ATOM 703 O O . ALA A 1 89 ? -8.995 7.649 2.412 1.00 72.56 89 ALA A O 1
ATOM 704 N N . VAL A 1 90 ? -9.848 7.756 4.490 1.00 78.00 90 VAL A N 1
ATOM 705 C CA . VAL A 1 90 ? -9.429 6.419 4.924 1.00 78.00 90 VAL A CA 1
ATOM 706 C C . VAL A 1 90 ? -10.285 5.347 4.270 1.00 78.00 90 VAL A C 1
ATOM 708 O O . VAL A 1 90 ? -11.516 5.384 4.342 1.00 78.00 90 VAL A O 1
ATOM 711 N N . ARG A 1 91 ? -9.642 4.360 3.656 1.00 80.31 91 ARG A N 1
ATOM 712 C CA . ARG A 1 91 ? -10.289 3.222 2.993 1.00 80.31 91 ARG A CA 1
ATOM 713 C C . ARG A 1 91 ? -10.355 2.009 3.897 1.00 80.31 91 ARG A C 1
ATOM 715 O O . ARG A 1 91 ? -11.335 1.276 3.834 1.00 80.31 91 ARG A O 1
ATOM 722 N N . GLY A 1 92 ? -9.349 1.834 4.744 1.00 78.69 92 GLY A N 1
ATOM 723 C CA . GLY A 1 92 ? -9.256 0.731 5.676 1.00 78.69 92 GLY A CA 1
ATOM 724 C C . GLY A 1 92 ? -10.326 0.761 6.764 1.00 78.69 92 GLY A C 1
ATOM 725 O O . GLY A 1 92 ? -11.008 1.770 6.969 1.00 78.69 92 GLY A O 1
ATOM 726 N N . PRO A 1 93 ? -10.464 -0.358 7.492 1.00 71.44 93 PRO A N 1
ATOM 727 C CA . PRO A 1 93 ? -11.394 -0.453 8.613 1.00 71.44 93 PRO A CA 1
ATOM 728 C C . PRO A 1 93 ? -11.043 0.590 9.687 1.00 71.44 93 PRO A C 1
ATOM 730 O O . PRO A 1 93 ? -11.893 1.351 10.149 1.00 71.44 93 PRO A O 1
ATOM 733 N N . HIS A 1 94 ? -9.757 0.697 10.015 1.00 72.75 94 HIS A N 1
ATOM 734 C CA . HIS A 1 94 ? -9.222 1.541 11.082 1.00 72.75 94 HIS A CA 1
ATOM 735 C C . HIS A 1 94 ? -8.700 2.869 10.556 1.00 72.75 94 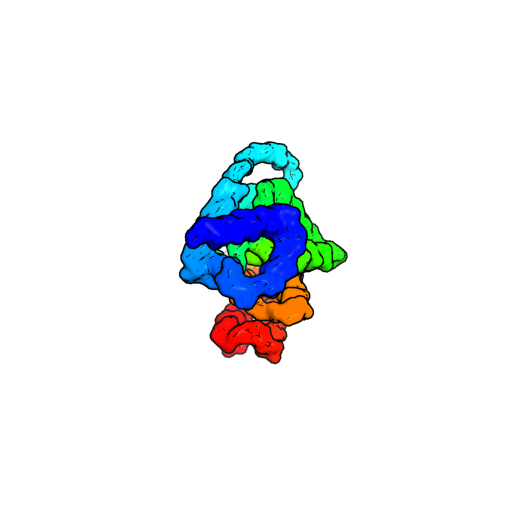HIS A C 1
ATOM 737 O O . HIS A 1 94 ? -8.363 2.979 9.383 1.00 72.75 94 HIS A O 1
ATOM 743 N N . MET A 1 95 ? -8.603 3.881 11.424 1.00 71.94 95 MET A N 1
ATOM 744 C CA . MET A 1 95 ? -7.769 5.040 11.106 1.00 71.94 95 MET A CA 1
ATOM 745 C C . MET A 1 95 ? -6.327 4.544 11.116 1.00 71.94 95 MET A C 1
ATOM 747 O O . MET A 1 95 ? -5.896 3.993 12.139 1.00 71.94 95 MET A O 1
ATOM 751 N N . PRO A 1 96 ? -5.591 4.665 10.003 1.00 68.75 96 PRO A N 1
ATOM 752 C CA . PRO A 1 96 ? -4.287 4.066 9.951 1.00 68.75 96 PRO A CA 1
ATOM 753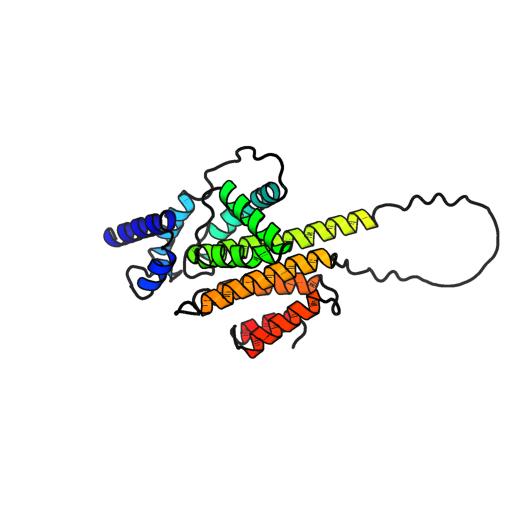 C C . PRO A 1 96 ? -3.345 4.793 10.899 1.00 68.75 96 PRO A C 1
ATOM 755 O O . PRO A 1 96 ? -3.372 6.017 11.057 1.00 68.75 96 PRO A O 1
ATOM 758 N N . HIS A 1 97 ? -2.486 4.013 11.535 1.00 70.56 97 HIS A N 1
ATOM 759 C CA . HIS A 1 97 ? -1.316 4.579 12.171 1.00 70.56 97 HIS A CA 1
ATOM 760 C C . HIS A 1 97 ? -0.408 5.192 11.118 1.00 70.56 97 HIS A C 1
ATOM 762 O O . HIS A 1 97 ? -0.070 4.543 10.126 1.00 70.56 97 HIS A O 1
ATOM 768 N N . THR A 1 98 ? 0.013 6.428 11.345 1.00 72.56 98 THR A N 1
ATOM 769 C CA . THR A 1 98 ? 1.112 7.022 10.591 1.00 72.56 98 THR A CA 1
ATOM 770 C C . THR A 1 98 ? 2.405 6.896 11.391 1.00 72.56 98 THR A C 1
ATOM 772 O O . THR A 1 98 ? 2.403 6.473 12.550 1.00 72.56 98 THR A O 1
ATOM 775 N N . PHE A 1 99 ? 3.525 7.184 10.738 1.00 78.62 99 PHE A N 1
ATOM 776 C CA . PHE A 1 99 ? 4.840 7.187 11.371 1.00 78.62 99 PHE A CA 1
ATOM 777 C C . PHE A 1 99 ? 4.887 8.226 12.494 1.00 78.62 99 PHE A C 1
ATOM 779 O O . PHE A 1 99 ? 4.366 9.328 12.328 1.00 78.62 99 PHE A O 1
ATOM 786 N N . ALA A 1 100 ? 5.535 7.898 13.615 1.00 74.06 100 ALA A N 1
ATOM 787 C CA . ALA A 1 100 ? 5.619 8.809 14.755 1.00 74.06 100 ALA A CA 1
ATOM 788 C C . ALA A 1 100 ? 6.503 10.028 14.457 1.00 74.06 100 ALA A C 1
ATOM 790 O O . ALA A 1 100 ? 6.321 11.087 15.047 1.00 74.06 100 ALA A O 1
ATOM 791 N N . SER A 1 101 ? 7.450 9.885 13.528 1.00 76.56 101 SER A N 1
ATOM 792 C CA . SER A 1 101 ? 8.359 10.953 13.116 1.00 76.56 101 SER A CA 1
ATOM 793 C C . SER A 1 101 ? 8.802 10.792 11.663 1.00 76.56 101 SER A C 1
ATOM 795 O O . SER A 1 101 ? 8.734 9.707 11.071 1.00 76.56 101 SER A O 1
ATOM 797 N N . LEU A 1 102 ? 9.364 11.866 11.104 1.00 82.88 102 LEU A N 1
ATOM 798 C CA . LEU A 1 102 ? 10.028 11.830 9.801 1.00 82.88 102 LEU A CA 1
ATOM 799 C C . LEU A 1 102 ? 11.184 10.812 9.772 1.00 82.88 102 LEU A C 1
ATOM 801 O O . LEU A 1 102 ? 11.450 10.202 8.734 1.00 82.88 102 LEU A O 1
ATOM 805 N N . LYS A 1 103 ? 11.856 10.594 10.909 1.00 82.94 103 LYS A N 1
ATOM 806 C CA . LYS A 1 103 ? 12.931 9.602 11.050 1.00 82.94 103 LYS A CA 1
ATOM 807 C C . LYS A 1 103 ? 12.413 8.182 10.822 1.00 82.94 103 LYS A C 1
ATOM 809 O O . LYS A 1 103 ? 13.050 7.405 10.111 1.00 82.94 103 LYS A O 1
ATOM 814 N N . GLU A 1 104 ? 11.251 7.847 11.378 1.00 84.19 104 GLU A N 1
ATOM 815 C CA . GLU A 1 104 ? 10.628 6.537 11.162 1.00 84.19 104 GLU A CA 1
ATOM 816 C C . GLU A 1 104 ? 10.173 6.342 9.716 1.00 84.19 104 GLU A C 1
ATOM 818 O O . GLU A 1 104 ? 10.451 5.292 9.132 1.00 84.19 104 GLU A O 1
ATOM 823 N N . LEU A 1 105 ? 9.554 7.363 9.109 1.00 89.62 105 LEU A N 1
ATOM 824 C CA . LEU A 1 105 ? 9.210 7.318 7.686 1.00 89.62 105 LEU A CA 1
ATOM 825 C C . LEU A 1 105 ? 10.466 7.117 6.830 1.00 89.62 105 LEU A C 1
ATOM 827 O O . LEU A 1 105 ? 10.472 6.281 5.934 1.00 89.62 105 LEU A O 1
ATOM 831 N N . THR A 1 106 ? 11.548 7.838 7.127 1.00 90.81 106 THR A N 1
ATOM 832 C CA . THR A 1 106 ? 12.822 7.715 6.404 1.00 90.81 106 THR A CA 1
ATOM 833 C C . THR A 1 106 ? 13.386 6.300 6.499 1.00 90.81 106 THR A C 1
ATOM 835 O O . THR A 1 106 ? 13.834 5.752 5.491 1.00 90.81 106 THR A O 1
ATOM 838 N N . LYS A 1 107 ? 13.321 5.676 7.683 1.00 91.00 107 LYS A N 1
ATOM 839 C CA . LYS A 1 107 ? 13.736 4.280 7.876 1.00 91.00 107 LYS A CA 1
ATOM 840 C C . LYS A 1 107 ? 12.895 3.326 7.028 1.00 91.00 107 LYS 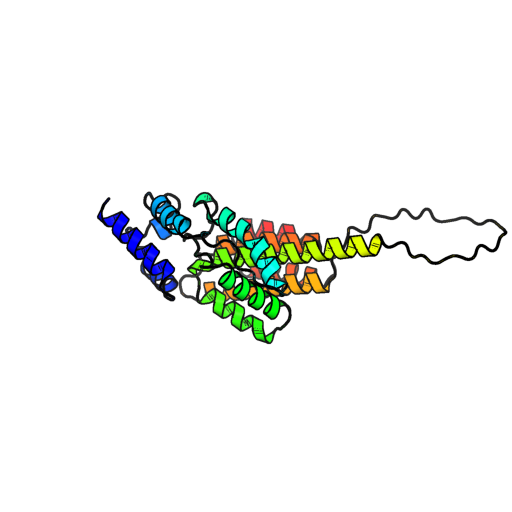A C 1
ATOM 842 O O . LYS A 1 107 ? 13.454 2.449 6.375 1.00 91.00 107 LYS A O 1
ATOM 847 N N . PHE A 1 108 ? 11.575 3.508 7.009 1.00 93.94 108 PHE A N 1
ATOM 848 C CA . PHE A 1 108 ? 10.689 2.683 6.190 1.00 93.94 108 PHE A CA 1
ATOM 849 C C . PHE A 1 108 ? 10.955 2.863 4.693 1.00 93.94 108 PHE A C 1
ATOM 851 O O . PHE A 1 108 ? 11.118 1.872 3.989 1.00 93.94 108 PHE A O 1
ATOM 858 N N . VAL A 1 109 ? 11.073 4.110 4.222 1.00 95.12 109 VAL A N 1
ATOM 859 C CA . VAL A 1 109 ? 11.422 4.421 2.830 1.00 95.12 109 VAL A CA 1
ATOM 860 C C . VAL A 1 109 ? 12.727 3.721 2.469 1.00 95.12 109 VAL A C 1
ATOM 862 O O . VAL A 1 109 ? 12.728 2.915 1.550 1.00 95.12 109 VAL A O 1
ATOM 865 N N . SER A 1 110 ? 13.798 3.918 3.243 1.00 94.31 110 SER A N 1
ATOM 866 C CA . SER A 1 110 ? 15.099 3.280 2.997 1.00 94.31 110 SER A CA 1
ATOM 867 C C . SER A 1 110 ? 15.008 1.750 2.902 1.00 94.31 110 SER A C 1
ATOM 869 O O . SER A 1 110 ? 15.593 1.152 2.000 1.00 94.31 110 SER A O 1
ATOM 871 N N . MET A 1 111 ? 14.220 1.117 3.773 1.00 95.12 111 MET A N 1
ATOM 872 C CA . MET A 1 111 ? 13.994 -0.329 3.754 1.00 95.12 111 MET A CA 1
ATOM 873 C C . MET A 1 111 ? 13.275 -0.787 2.469 1.00 95.12 111 MET A C 1
ATOM 875 O O . MET A 1 111 ? 13.699 -1.752 1.835 1.00 95.12 111 MET A O 1
ATOM 879 N N . VAL A 1 112 ? 12.227 -0.068 2.048 1.00 96.12 112 VAL A N 1
ATOM 880 C CA . VAL A 1 112 ? 11.497 -0.323 0.792 1.00 96.12 112 VAL A CA 1
ATOM 881 C C . VAL A 1 112 ? 12.406 -0.125 -0.421 1.00 96.12 112 VAL A C 1
ATOM 883 O O . VAL A 1 112 ? 12.441 -0.967 -1.318 1.00 96.12 112 VAL A O 1
ATOM 886 N N . GLU A 1 113 ? 13.183 0.959 -0.441 1.00 93.81 113 GLU A N 1
ATOM 887 C CA . GLU A 1 113 ? 14.117 1.261 -1.525 1.00 93.81 113 GLU A CA 1
ATOM 888 C C . GLU A 1 113 ? 15.195 0.182 -1.660 1.00 93.81 113 GLU A C 1
ATOM 890 O O . GLU A 1 113 ? 15.522 -0.208 -2.782 1.00 93.81 113 GLU A O 1
ATOM 895 N N . ALA A 1 114 ? 15.716 -0.313 -0.534 1.00 93.75 114 ALA A N 1
ATOM 896 C CA . ALA A 1 114 ? 16.709 -1.377 -0.499 1.00 93.75 114 ALA A CA 1
ATOM 897 C C . ALA A 1 114 ? 16.126 -2.717 -0.975 1.00 93.75 114 ALA A C 1
ATOM 899 O O . ALA A 1 114 ? 16.771 -3.413 -1.759 1.00 93.75 114 ALA A O 1
ATOM 900 N N . ALA A 1 115 ? 14.902 -3.062 -0.566 1.00 94.81 115 ALA A N 1
ATOM 901 C CA . ALA A 1 115 ? 14.214 -4.280 -1.002 1.00 94.81 115 ALA A CA 1
ATOM 902 C C . ALA A 1 115 ? 13.837 -4.272 -2.488 1.00 94.81 115 ALA A C 1
ATOM 904 O O . ALA A 1 115 ? 13.833 -5.325 -3.128 1.00 94.81 115 ALA A O 1
ATOM 905 N N . ALA A 1 116 ? 13.576 -3.092 -3.053 1.00 92.69 116 ALA A N 1
ATOM 906 C CA . ALA A 1 116 ? 13.341 -2.940 -4.484 1.00 92.69 116 ALA A CA 1
ATOM 907 C C . ALA A 1 116 ? 14.595 -3.245 -5.327 1.00 92.69 116 ALA A C 1
ATOM 909 O O . ALA A 1 116 ? 14.469 -3.615 -6.490 1.00 92.69 116 ALA A O 1
ATOM 910 N N . SER A 1 117 ? 15.790 -3.120 -4.738 1.00 89.44 117 SER A N 1
ATOM 911 C CA . SER A 1 117 ? 17.074 -3.398 -5.399 1.00 89.44 117 SER A CA 1
ATOM 912 C C . SER A 1 117 ? 17.703 -4.736 -4.986 1.00 89.44 117 SER A C 1
ATOM 914 O O . SER A 1 117 ? 18.593 -5.233 -5.672 1.00 89.44 117 SER A O 1
ATOM 916 N N . ARG A 1 118 ? 17.298 -5.318 -3.848 1.00 92.06 118 ARG A N 1
ATOM 917 C CA . ARG A 1 118 ? 17.919 -6.514 -3.253 1.00 92.06 118 ARG A CA 1
ATOM 918 C C . ARG A 1 118 ? 16.858 -7.526 -2.831 1.00 92.06 118 ARG A C 1
ATOM 920 O O . ARG A 1 118 ? 16.210 -7.358 -1.799 1.00 92.06 118 ARG A O 1
ATOM 927 N N . ALA A 1 119 ? 16.763 -8.632 -3.571 1.00 91.44 119 ALA A N 1
ATOM 928 C CA . ALA A 1 119 ? 15.783 -9.693 -3.320 1.00 91.44 119 ALA A CA 1
ATOM 929 C C . ALA A 1 119 ? 15.827 -10.257 -1.885 1.00 91.44 119 ALA A C 1
ATOM 931 O O . ALA A 1 119 ? 14.781 -10.512 -1.291 1.00 91.44 119 ALA A O 1
ATOM 932 N N . ALA A 1 120 ? 17.022 -10.367 -1.292 1.00 93.25 120 ALA A N 1
ATOM 933 C CA . ALA A 1 120 ? 17.208 -10.855 0.077 1.00 93.25 120 ALA A CA 1
ATOM 934 C C . ALA A 1 120 ? 16.453 -10.028 1.141 1.00 93.25 120 ALA A C 1
ATOM 936 O O . ALA A 1 120 ? 16.030 -10.581 2.149 1.00 93.25 120 ALA A O 1
ATOM 937 N N . LEU A 1 121 ? 16.233 -8.729 0.898 1.00 94.12 121 LEU A N 1
ATOM 938 C CA . LEU A 1 121 ? 15.582 -7.819 1.851 1.00 94.12 121 LEU A CA 1
ATOM 939 C C . LEU A 1 121 ? 14.055 -7.751 1.677 1.00 94.12 121 LEU A C 1
ATOM 941 O O . LEU A 1 121 ? 13.358 -7.149 2.491 1.00 94.12 121 LEU A O 1
ATOM 945 N N . GLN A 1 122 ? 13.502 -8.369 0.628 1.00 95.25 122 GLN A N 1
ATOM 946 C CA . GLN A 1 122 ? 12.062 -8.314 0.352 1.00 95.25 122 GLN A CA 1
ATOM 947 C C . GLN A 1 122 ? 11.243 -8.955 1.472 1.00 95.25 122 GLN A C 1
ATOM 949 O O . GLN A 1 122 ? 10.191 -8.438 1.840 1.00 95.25 122 GLN A O 1
ATOM 954 N N . ASN A 1 123 ? 11.724 -10.068 2.036 1.00 93.94 123 ASN A N 1
ATOM 955 C CA . ASN A 1 123 ? 11.016 -10.742 3.119 1.00 93.94 123 ASN A CA 1
ATOM 956 C C . ASN A 1 123 ? 10.969 -9.888 4.394 1.00 93.94 123 ASN A C 1
ATOM 958 O O . ASN A 1 123 ? 9.949 -9.881 5.075 1.00 93.94 123 ASN A O 1
ATOM 962 N N . GLU A 1 124 ? 12.032 -9.134 4.682 1.00 93.50 124 GLU A N 1
ATOM 963 C CA . GLU A 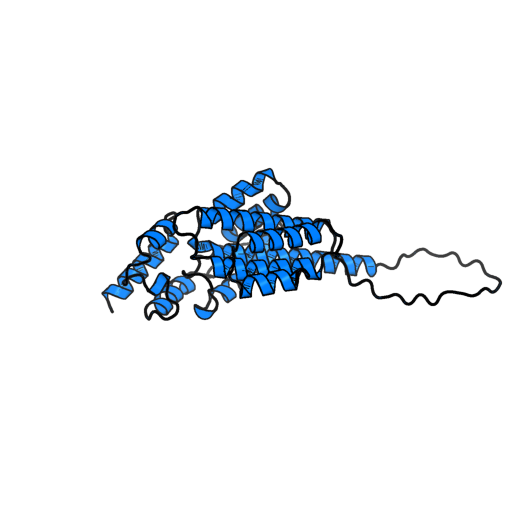1 124 ? 12.093 -8.237 5.841 1.00 93.50 124 GLU A CA 1
ATOM 964 C C . GLU A 1 124 ? 11.038 -7.130 5.745 1.00 93.50 124 GLU A C 1
ATOM 966 O O . GLU A 1 124 ? 10.310 -6.896 6.708 1.00 93.50 124 GLU A O 1
ATOM 971 N N . VAL A 1 125 ? 10.880 -6.511 4.567 1.00 94.44 125 VAL A N 1
ATOM 972 C CA . VAL A 1 125 ? 9.827 -5.506 4.330 1.00 94.44 125 VAL A CA 1
ATOM 973 C C . VAL A 1 125 ? 8.436 -6.112 4.489 1.00 94.44 125 VAL A C 1
ATOM 975 O O . VAL A 1 125 ? 7.586 -5.517 5.151 1.00 94.44 125 VAL A O 1
ATOM 978 N N . VAL A 1 126 ? 8.202 -7.300 3.917 1.00 92.88 126 VAL A N 1
ATOM 979 C CA . VAL A 1 126 ? 6.909 -7.993 4.039 1.00 92.88 126 VAL A CA 1
ATOM 980 C C . VAL A 1 126 ? 6.581 -8.240 5.512 1.00 92.88 126 VAL A C 1
ATOM 982 O O . VAL A 1 126 ? 5.508 -7.845 5.961 1.00 92.88 126 VAL A O 1
ATOM 985 N N . GLN A 1 127 ? 7.511 -8.815 6.283 1.00 89.38 127 GLN A N 1
ATOM 986 C CA . GLN A 1 127 ? 7.303 -9.063 7.714 1.00 89.38 127 GLN A CA 1
ATOM 987 C C . GLN A 1 127 ? 7.092 -7.765 8.498 1.00 89.38 127 GLN A C 1
ATOM 989 O O . GLN A 1 127 ? 6.191 -7.693 9.332 1.00 89.38 127 GLN A O 1
ATOM 994 N N . PHE A 1 128 ? 7.862 -6.715 8.197 1.00 89.62 128 PHE A N 1
ATOM 995 C CA . PHE A 1 128 ? 7.710 -5.415 8.845 1.00 89.62 128 PHE A CA 1
ATOM 996 C C . PHE A 1 128 ? 6.298 -4.842 8.667 1.00 89.62 128 PHE A C 1
ATOM 998 O O . PHE A 1 128 ? 5.739 -4.301 9.626 1.00 89.62 128 PHE A O 1
ATOM 1005 N N . MET A 1 129 ? 5.741 -4.954 7.455 1.00 89.31 129 MET A N 1
ATOM 1006 C CA . MET A 1 129 ? 4.404 -4.462 7.117 1.00 89.31 129 MET A CA 1
ATOM 1007 C C . MET A 1 129 ? 3.303 -5.330 7.732 1.00 89.31 129 MET A C 1
ATOM 1009 O O . MET A 1 129 ? 2.367 -4.795 8.322 1.00 89.31 129 MET A O 1
ATOM 1013 N N . VAL A 1 130 ? 3.436 -6.655 7.640 1.00 84.19 130 VAL A N 1
ATOM 1014 C CA . VAL A 1 130 ? 2.454 -7.625 8.153 1.00 84.19 130 VAL A CA 1
ATOM 1015 C C . VAL A 1 130 ? 2.317 -7.535 9.672 1.00 84.19 130 VAL A C 1
ATOM 1017 O O . VAL A 1 130 ? 1.201 -7.501 10.178 1.00 84.19 130 VAL A O 1
ATOM 1020 N N . GLN A 1 131 ? 3.421 -7.373 10.406 1.00 80.75 131 GLN A N 1
ATOM 1021 C CA . GLN A 1 131 ? 3.402 -7.172 11.865 1.00 80.75 131 GLN A CA 1
ATOM 1022 C C . GLN A 1 131 ? 2.768 -5.838 12.296 1.00 80.75 131 GLN A C 1
ATOM 1024 O O . GLN A 1 131 ? 2.563 -5.596 13.480 1.00 80.75 131 GLN A O 1
ATOM 1029 N N . ARG A 1 132 ? 2.482 -4.936 11.351 1.00 80.50 132 ARG A N 1
ATOM 1030 C CA . ARG A 1 132 ? 1.926 -3.601 11.597 1.00 80.50 132 ARG A CA 1
ATOM 1031 C C . ARG A 1 132 ? 0.654 -3.398 10.778 1.00 80.50 132 ARG A C 1
ATOM 1033 O O . ARG A 1 132 ? 0.484 -2.361 10.143 1.00 80.50 132 ARG A O 1
ATOM 1040 N N . LEU A 1 133 ? -0.264 -4.367 10.841 1.00 75.06 133 LEU A N 1
ATOM 1041 C CA . LEU A 1 133 ? -1.585 -4.323 10.189 1.00 75.06 133 LEU A CA 1
ATOM 1042 C C . LEU A 1 133 ? -2.305 -2.957 10.268 1.00 75.06 133 LEU A C 1
ATOM 1044 O O . LEU A 1 133 ? -2.834 -2.479 9.261 1.00 75.06 133 LEU A O 1
ATOM 1048 N N . PRO A 1 134 ? -2.314 -2.252 11.413 1.00 75.00 134 PRO A N 1
ATOM 1049 C CA . PRO A 1 134 ? -2.965 -0.946 11.516 1.00 75.00 134 PRO A CA 1
ATOM 1050 C C . PRO A 1 134 ? -2.330 0.153 10.644 1.00 75.00 134 PRO A C 1
ATOM 1052 O O . PRO A 1 134 ? -2.946 1.190 10.430 1.00 75.00 134 PRO A O 1
ATOM 1055 N N . MET A 1 135 ? -1.107 -0.047 10.148 1.00 82.88 135 MET A N 1
ATOM 1056 C CA . MET A 1 135 ? -0.389 0.862 9.251 1.00 82.88 135 MET A CA 1
ATOM 1057 C C . MET A 1 135 ? -0.491 0.456 7.776 1.00 82.88 135 MET A C 1
ATOM 1059 O O . MET A 1 135 ? 0.074 1.145 6.933 1.00 82.88 135 MET A O 1
ATOM 1063 N N . THR A 1 136 ? -1.189 -0.632 7.428 1.00 87.31 136 THR A N 1
ATOM 1064 C CA . THR A 1 136 ? -1.206 -1.164 6.053 1.00 87.31 136 THR A CA 1
ATOM 1065 C C . THR A 1 136 ? -1.576 -0.113 5.014 1.00 87.31 136 THR A C 1
ATOM 1067 O O . THR A 1 136 ? -0.894 -0.002 4.001 1.00 87.31 136 THR A O 1
ATOM 1070 N N . GLU A 1 137 ? -2.600 0.701 5.270 1.00 89.81 137 GLU A N 1
ATOM 1071 C CA . GLU A 1 137 ? -2.983 1.774 4.347 1.00 89.81 137 GLU A CA 1
ATOM 1072 C C . GLU A 1 137 ? -1.895 2.852 4.223 1.00 89.81 137 GLU A C 1
ATOM 1074 O O . GLU A 1 137 ? -1.565 3.262 3.113 1.00 89.81 137 GLU A O 1
ATOM 1079 N N . THR A 1 138 ? -1.256 3.236 5.332 1.00 89.69 138 THR A N 1
ATOM 1080 C CA . THR A 1 138 ? -0.096 4.143 5.332 1.00 89.69 138 THR A CA 1
ATOM 1081 C C . THR A 1 138 ? 1.055 3.579 4.503 1.00 89.69 138 THR A C 1
ATOM 1083 O O . THR A 1 138 ? 1.648 4.300 3.701 1.00 89.69 138 THR A O 1
ATOM 1086 N N . PHE A 1 139 ? 1.380 2.295 4.663 1.00 93.31 139 PHE A N 1
ATOM 1087 C CA . PHE A 1 139 ? 2.450 1.664 3.895 1.00 93.31 139 PHE A CA 1
ATOM 1088 C C . PHE A 1 139 ? 2.121 1.604 2.407 1.00 93.31 139 PHE A C 1
ATOM 1090 O O . PHE A 1 139 ? 2.968 1.957 1.590 1.00 93.31 139 PHE A O 1
ATOM 1097 N N . LEU A 1 140 ? 0.898 1.203 2.051 1.00 94.88 140 LEU A N 1
ATOM 1098 C CA . LEU A 1 140 ? 0.444 1.164 0.662 1.00 94.88 140 LEU A CA 1
ATOM 1099 C C . LEU A 1 140 ? 0.479 2.556 0.024 1.00 94.88 140 LEU A C 1
ATOM 1101 O O . LEU A 1 140 ? 0.934 2.688 -1.110 1.00 94.88 140 LEU A O 1
ATOM 1105 N N . HIS A 1 141 ? 0.090 3.593 0.772 1.00 94.38 141 HIS A N 1
ATOM 1106 C CA . HIS A 1 141 ? 0.197 4.984 0.339 1.00 94.38 141 HIS A CA 1
ATOM 1107 C C . HIS A 1 141 ? 1.639 5.383 0.046 1.00 94.38 141 HIS A C 1
ATOM 1109 O O . HIS A 1 141 ? 1.934 5.847 -1.053 1.00 94.38 141 HIS A O 1
ATOM 1115 N N . VAL A 1 142 ? 2.556 5.142 0.989 1.00 95.31 142 VAL A N 1
ATOM 1116 C CA . VAL A 1 142 ? 3.983 5.445 0.800 1.00 95.31 142 VAL A CA 1
ATOM 1117 C C . VAL A 1 142 ? 4.548 4.711 -0.410 1.00 95.31 142 VAL A C 1
ATOM 1119 O O . VAL A 1 142 ? 5.190 5.337 -1.249 1.00 95.31 142 VAL A O 1
ATOM 1122 N N . VAL A 1 143 ? 4.301 3.404 -0.526 1.00 97.00 143 VAL A N 1
ATOM 1123 C CA . VAL A 1 143 ? 4.823 2.599 -1.637 1.00 97.00 143 VAL A CA 1
ATOM 1124 C C . VAL A 1 143 ? 4.239 3.070 -2.970 1.00 97.00 143 VAL A C 1
ATOM 1126 O O . VAL A 1 143 ? 4.989 3.223 -3.928 1.00 97.00 143 VAL A O 1
ATOM 1129 N N . SER A 1 144 ? 2.942 3.389 -3.033 1.00 96.44 144 SER A N 1
ATOM 1130 C CA . SER A 1 144 ? 2.316 3.951 -4.236 1.00 96.44 144 SER A CA 1
ATOM 1131 C C . SER A 1 144 ? 2.956 5.279 -4.645 1.00 96.44 144 SER A C 1
ATOM 1133 O O . SER A 1 144 ? 3.290 5.459 -5.814 1.00 96.44 144 SER A O 1
ATOM 1135 N N . CYS A 1 145 ? 3.190 6.190 -3.698 1.00 94.56 145 CYS A N 1
ATOM 1136 C CA . CYS A 1 145 ? 3.854 7.458 -3.991 1.00 94.56 145 CYS A CA 1
ATOM 1137 C C . CYS A 1 145 ? 5.324 7.275 -4.407 1.00 94.56 145 CYS A C 1
ATOM 1139 O O . CYS A 1 145 ? 5.817 8.036 -5.236 1.00 94.56 145 CYS A O 1
ATOM 1141 N N . LEU A 1 146 ? 6.031 6.272 -3.870 1.00 95.06 146 LEU A N 1
ATOM 1142 C CA . LEU A 1 146 ? 7.380 5.923 -4.330 1.00 95.06 146 LEU A CA 1
ATOM 1143 C C . LEU A 1 146 ? 7.364 5.412 -5.775 1.00 95.06 146 LEU A C 1
ATOM 1145 O O . LEU A 1 146 ? 8.214 5.819 -6.563 1.00 95.06 146 LEU A O 1
ATOM 1149 N N . CYS A 1 147 ? 6.382 4.582 -6.143 1.00 95.25 147 CYS A N 1
ATOM 1150 C CA . CYS A 1 147 ? 6.199 4.137 -7.524 1.00 95.25 147 CYS A CA 1
ATOM 1151 C C . CYS A 1 147 ? 6.009 5.328 -8.476 1.00 95.25 147 CYS A C 1
ATOM 1153 O O . CYS A 1 147 ? 6.703 5.413 -9.490 1.00 95.25 147 CYS A O 1
ATOM 1155 N N . ASP A 1 148 ? 5.122 6.267 -8.130 1.00 93.69 148 ASP A N 1
ATOM 1156 C CA . ASP A 1 148 ? 4.906 7.491 -8.912 1.00 93.69 148 ASP A CA 1
ATOM 1157 C C . ASP A 1 148 ? 6.186 8.331 -9.023 1.00 93.69 148 ASP A C 1
ATOM 1159 O O . ASP A 1 148 ? 6.534 8.788 -10.114 1.00 93.69 148 ASP A O 1
ATOM 1163 N N . ALA A 1 149 ? 6.918 8.499 -7.916 1.00 91.56 149 ALA A N 1
ATOM 1164 C CA . ALA A 1 149 ? 8.163 9.261 -7.886 1.00 91.56 149 ALA A CA 1
ATOM 1165 C C . ALA A 1 149 ? 9.241 8.647 -8.791 1.00 91.56 149 ALA A C 1
ATOM 1167 O O . ALA A 1 149 ? 9.873 9.375 -9.554 1.00 91.56 149 ALA A O 1
ATOM 1168 N N . TYR A 1 150 ? 9.418 7.321 -8.767 1.00 91.81 150 TYR A N 1
ATOM 1169 C CA . TYR A 1 150 ? 10.390 6.638 -9.624 1.00 91.81 150 TYR A CA 1
ATOM 1170 C C . TYR A 1 150 ? 10.085 6.821 -11.107 1.00 91.81 150 TYR A C 1
ATOM 1172 O O . TYR A 1 150 ? 10.976 7.145 -11.889 1.00 91.81 150 TYR A O 1
ATOM 1180 N N . VAL A 1 151 ? 8.820 6.659 -11.499 1.00 91.06 151 VAL A N 1
ATOM 1181 C CA . VAL A 1 151 ? 8.397 6.883 -12.886 1.00 91.06 151 VAL A CA 1
ATOM 1182 C C . VAL A 1 151 ? 8.586 8.350 -13.272 1.00 91.06 151 VAL A C 1
ATOM 1184 O O . VAL A 1 151 ? 9.068 8.635 -14.366 1.00 91.06 151 VAL A O 1
ATOM 1187 N N . HIS A 1 152 ? 8.222 9.292 -12.400 1.00 89.12 152 HIS A N 1
ATOM 1188 C CA . HIS A 1 152 ? 8.361 10.719 -12.675 1.00 89.12 152 HIS A CA 1
ATOM 1189 C C . HIS A 1 152 ? 9.824 11.133 -12.880 1.00 89.12 152 HIS A C 1
ATOM 1191 O O . HIS A 1 152 ? 10.134 11.799 -13.864 1.00 89.12 152 HIS A O 1
ATOM 1197 N N . GLU A 1 153 ? 10.725 10.730 -11.986 1.00 87.31 153 GLU A N 1
ATOM 1198 C CA . GLU A 1 153 ? 12.157 11.038 -12.088 1.00 87.31 153 GLU A CA 1
ATOM 1199 C C . GLU A 1 153 ? 12.764 10.482 -13.372 1.00 87.31 153 GLU A C 1
ATOM 1201 O O . GLU A 1 153 ? 13.406 11.219 -14.113 1.00 87.31 153 GLU A O 1
ATOM 1206 N N . ALA A 1 154 ? 12.452 9.231 -13.710 1.00 86.06 154 ALA A N 1
ATOM 1207 C CA . ALA A 1 154 ? 12.932 8.614 -14.939 1.00 86.06 154 ALA A CA 1
ATOM 1208 C C . ALA A 1 154 ? 12.440 9.333 -16.206 1.00 86.06 154 ALA A C 1
ATOM 1210 O O . ALA A 1 154 ? 13.141 9.379 -17.215 1.00 86.06 154 ALA A O 1
ATOM 1211 N N . ARG A 1 155 ? 11.240 9.927 -16.165 1.00 85.50 155 ARG A N 1
ATOM 1212 C CA . ARG A 1 155 ? 10.737 10.766 -17.264 1.00 85.50 155 ARG A CA 1
ATOM 1213 C C . ARG A 1 155 ? 11.488 12.085 -17.368 1.00 85.50 155 ARG A C 1
ATOM 1215 O O . ARG A 1 155 ? 11.770 12.526 -18.475 1.00 85.50 155 ARG A O 1
ATOM 1222 N N . VAL A 1 156 ? 11.777 12.721 -16.236 1.00 82.69 156 VAL A N 1
ATOM 1223 C CA . VAL A 1 156 ? 12.555 13.966 -16.203 1.00 82.69 156 VAL A CA 1
ATOM 1224 C C . VAL A 1 156 ? 13.971 13.717 -16.725 1.00 82.69 156 VAL A C 1
ATOM 1226 O O . VAL A 1 156 ? 14.469 14.505 -17.522 1.00 82.69 156 VAL A O 1
ATOM 1229 N N . GLU A 1 157 ? 14.596 12.603 -16.345 1.00 79.19 157 GLU A N 1
ATOM 1230 C CA . GLU A 1 157 ? 15.906 12.191 -16.862 1.00 79.19 157 GLU A CA 1
ATOM 1231 C C . GLU A 1 157 ? 15.884 11.956 -18.378 1.00 79.19 157 GLU A C 1
ATOM 1233 O O . GLU A 1 157 ? 16.747 12.477 -19.082 1.00 79.19 157 GLU A O 1
ATOM 1238 N N . ALA A 1 158 ? 14.875 11.247 -18.899 1.00 77.25 158 ALA A N 1
ATOM 1239 C CA . ALA A 1 158 ? 14.730 11.016 -20.338 1.00 77.25 158 ALA A CA 1
ATOM 1240 C C . ALA A 1 158 ? 14.585 12.331 -21.128 1.00 77.25 158 ALA A C 1
ATOM 1242 O O . ALA A 1 158 ? 15.264 12.530 -22.130 1.00 77.25 158 ALA A O 1
ATOM 1243 N N . LEU A 1 159 ? 13.771 13.270 -20.631 1.00 76.69 159 LEU A N 1
ATOM 1244 C CA . LEU A 1 159 ? 13.587 14.580 -21.265 1.00 76.69 159 LEU A CA 1
ATOM 1245 C C . LEU A 1 159 ? 14.868 15.426 -21.272 1.00 76.69 159 LEU A C 1
ATOM 1247 O O . LEU A 1 159 ? 15.113 16.146 -22.236 1.00 76.69 159 LEU A O 1
ATOM 1251 N N . HIS A 1 160 ? 15.691 15.354 -20.220 1.00 71.94 160 HIS A N 1
ATOM 1252 C CA . HIS A 1 160 ? 16.973 16.063 -20.185 1.00 71.94 160 HIS A CA 1
ATOM 1253 C C . HIS A 1 160 ? 18.018 15.445 -21.122 1.00 71.94 160 HIS A C 1
ATOM 1255 O O . HIS A 1 160 ? 18.827 16.180 -21.686 1.00 71.94 160 HIS A O 1
ATOM 1261 N N . MET A 1 161 ? 18.001 14.122 -21.309 1.00 62.25 161 MET A N 1
ATOM 1262 C CA . MET A 1 161 ? 18.889 13.437 -22.255 1.00 62.25 161 MET A CA 1
ATOM 1263 C C . MET A 1 161 ? 18.515 13.749 -23.712 1.00 62.25 161 MET A C 1
ATOM 1265 O O . MET A 1 161 ? 19.407 13.990 -24.520 1.00 62.25 161 MET A O 1
ATOM 1269 N N . ASP A 1 162 ? 17.219 13.839 -24.026 1.00 58.84 162 ASP A N 1
ATOM 1270 C CA . ASP A 1 162 ? 16.725 14.205 -25.364 1.00 58.84 162 ASP A CA 1
ATOM 1271 C C . ASP A 1 162 ? 16.939 15.696 -25.701 1.00 58.84 162 ASP A C 1
ATOM 1273 O O . ASP A 1 162 ? 16.964 16.080 -26.871 1.00 58.84 162 ASP A O 1
ATOM 1277 N N . ALA A 1 163 ? 17.103 16.551 -24.685 1.00 56.94 163 ALA A N 1
ATOM 1278 C CA . ALA A 1 163 ? 17.340 17.987 -24.839 1.00 56.94 163 ALA A CA 1
ATOM 1279 C C . ALA A 1 163 ? 18.827 18.371 -24.961 1.00 56.94 163 ALA A C 1
ATOM 1281 O O . ALA A 1 163 ? 19.124 19.543 -25.201 1.00 56.94 163 ALA A O 1
ATOM 1282 N N . ALA A 1 164 ? 19.766 17.431 -24.803 1.00 42.88 164 ALA A N 1
ATOM 1283 C CA . ALA A 1 164 ? 21.182 17.696 -25.036 1.00 42.88 164 ALA A CA 1
ATOM 1284 C C . ALA A 1 164 ? 21.438 17.770 -26.554 1.00 42.88 164 ALA A C 1
ATOM 1286 O O . ALA A 1 164 ? 21.353 16.742 -27.230 1.00 42.88 164 ALA A O 1
ATOM 1287 N N . PRO A 1 165 ? 21.776 18.941 -27.134 1.00 44.50 165 PRO A N 1
ATOM 1288 C CA . PRO A 1 165 ? 22.190 18.979 -28.522 1.00 44.50 165 PRO A CA 1
ATOM 1289 C C . PRO A 1 165 ? 23.516 18.234 -28.605 1.00 44.50 165 PRO A C 1
ATOM 1291 O O . PRO A 1 165 ? 24.509 18.633 -27.992 1.00 44.50 165 PRO A O 1
ATOM 1294 N N . SER A 1 166 ? 23.542 17.156 -29.380 1.00 42.00 166 SER A N 1
ATOM 1295 C CA . SER A 1 166 ? 24.774 16.585 -29.897 1.00 42.00 166 SER A CA 1
ATOM 1296 C C . SER A 1 166 ? 25.511 17.681 -30.669 1.00 42.00 166 SER A C 1
ATOM 1298 O O . SER A 1 166 ? 25.250 17.915 -31.848 1.00 42.00 166 SER A O 1
ATOM 1300 N N . LEU A 1 167 ? 26.427 18.377 -29.993 1.00 41.25 167 LEU A N 1
ATOM 1301 C CA . LEU A 1 167 ? 27.448 19.227 -30.598 1.00 41.25 167 LEU A CA 1
ATOM 1302 C C . LEU A 1 167 ? 28.472 18.329 -31.305 1.00 41.25 167 LEU A C 1
ATOM 1304 O O . LEU A 1 167 ? 29.653 18.302 -30.976 1.00 41.25 167 LEU A O 1
ATOM 1308 N N . SER A 1 168 ? 28.018 17.572 -32.301 1.00 35.97 168 SER A N 1
ATOM 1309 C CA . SER A 1 168 ? 28.884 17.157 -33.389 1.00 35.97 168 SER A CA 1
ATOM 1310 C C . SER A 1 168 ? 29.034 18.377 -34.287 1.00 35.97 168 SER A C 1
ATOM 1312 O O . SER A 1 168 ? 28.150 18.694 -35.084 1.00 35.97 168 SER A O 1
ATOM 1314 N N . VAL A 1 169 ? 30.143 19.093 -34.110 1.00 36.91 169 VAL A N 1
ATOM 1315 C CA . VAL A 1 169 ? 30.642 20.066 -35.081 1.00 36.91 169 VAL A CA 1
ATOM 1316 C C . VAL A 1 169 ? 30.847 19.309 -36.394 1.00 36.91 169 VAL A C 1
ATOM 1318 O O . VAL A 1 169 ? 31.872 18.666 -36.607 1.00 36.91 169 VAL A O 1
ATOM 1321 N N . ALA A 1 170 ? 29.836 19.333 -37.259 1.00 34.91 170 ALA A N 1
ATOM 1322 C CA . ALA A 1 170 ? 29.988 18.945 -38.645 1.00 34.91 170 ALA A CA 1
ATOM 1323 C C . ALA A 1 170 ? 30.846 20.027 -39.303 1.00 34.91 170 ALA A C 1
ATOM 1325 O O . ALA A 1 170 ? 30.391 21.145 -39.548 1.00 34.91 170 ALA A O 1
ATOM 1326 N N . VAL A 1 171 ? 32.117 19.698 -39.530 1.00 34.34 171 VAL A N 1
ATOM 1327 C CA . VAL A 1 171 ? 32.988 20.445 -40.434 1.00 34.34 171 VAL A CA 1
ATOM 1328 C C . VAL A 1 171 ? 32.263 20.538 -41.773 1.00 34.34 171 VAL A C 1
ATOM 1330 O O . VAL A 1 171 ? 32.037 19.540 -42.453 1.00 34.34 17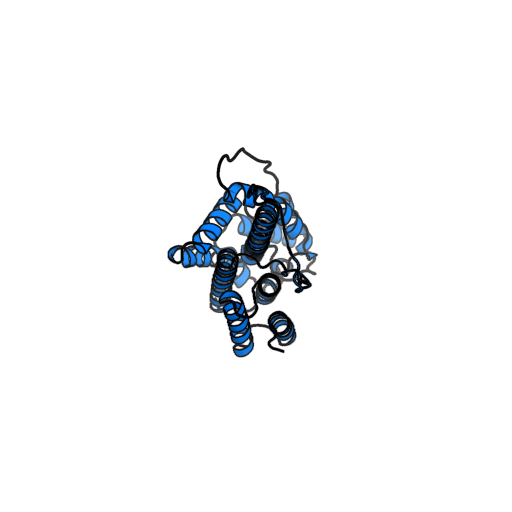1 VAL A O 1
ATOM 1333 N N . VAL A 1 172 ? 31.846 21.755 -42.110 1.00 37.00 172 VAL A N 1
ATOM 1334 C CA . VAL A 1 172 ? 31.257 22.099 -43.398 1.00 37.00 172 VAL A CA 1
ATOM 1335 C C . VAL A 1 172 ? 32.348 21.969 -44.455 1.00 37.00 172 VAL A C 1
ATOM 1337 O O . VAL A 1 172 ? 33.201 22.845 -44.584 1.00 37.00 172 VAL A O 1
ATOM 1340 N N . THR A 1 173 ? 32.298 20.905 -45.250 1.00 32.53 173 THR A N 1
ATOM 1341 C CA . THR A 1 173 ? 32.837 20.918 -46.611 1.00 32.53 173 THR A CA 1
ATOM 1342 C C . THR A 1 173 ? 31.680 20.935 -47.605 1.00 32.53 173 THR A C 1
ATOM 1344 O O . THR A 1 173 ? 30.712 20.183 -47.524 1.00 32.53 173 THR A O 1
ATOM 1347 N N . ARG A 1 174 ? 31.754 21.931 -48.484 1.00 29.80 174 ARG A N 1
ATOM 1348 C CA . ARG A 1 174 ? 30.744 22.367 -49.448 1.00 29.80 174 ARG A CA 1
ATOM 1349 C C . ARG A 1 174 ? 30.662 21.417 -50.647 1.00 29.80 174 ARG A C 1
ATOM 1351 O O . ARG A 1 174 ? 31.706 21.051 -51.175 1.00 29.80 174 ARG A O 1
ATOM 1358 N N . SER A 1 175 ? 29.428 21.257 -51.145 1.00 29.92 175 SER A N 1
ATOM 1359 C CA . SER A 1 175 ? 29.044 20.972 -52.546 1.00 29.92 175 SER A CA 1
ATOM 1360 C C . SER A 1 175 ? 29.250 19.518 -53.012 1.00 29.92 175 SER A C 1
ATOM 1362 O O . SER A 1 175 ? 30.304 18.948 -52.797 1.00 29.92 175 SER A O 1
ATOM 1364 N N . THR A 1 176 ? 28.318 18.825 -53.676 1.00 31.23 176 THR A N 1
ATOM 1365 C CA . THR A 1 176 ? 27.111 19.219 -54.425 1.00 31.23 176 THR A CA 1
ATOM 1366 C C . THR A 1 176 ? 26.288 17.951 -54.744 1.00 31.23 176 THR A C 1
ATOM 1368 O O . THR A 1 176 ? 26.843 16.862 -54.770 1.00 31.23 176 THR A O 1
ATOM 1371 N N . GLU A 1 177 ? 25.002 18.144 -55.067 1.00 30.12 177 GLU A N 1
ATOM 1372 C CA . GLU A 1 177 ? 24.085 17.235 -55.798 1.00 30.12 177 GLU A CA 1
ATOM 1373 C C . GLU A 1 177 ? 23.083 16.332 -55.040 1.00 30.12 177 GLU A C 1
ATOM 1375 O O . GLU A 1 177 ? 23.361 15.234 -54.581 1.00 30.12 177 GLU A O 1
ATOM 1380 N N . LYS A 1 178 ? 21.838 16.844 -55.034 1.00 35.00 178 LYS A N 1
ATOM 1381 C CA . LYS A 1 178 ? 20.582 16.221 -55.503 1.00 35.00 178 LYS A CA 1
ATOM 1382 C C . LYS A 1 178 ? 20.320 14.746 -55.163 1.00 35.00 178 LYS A C 1
ATOM 1384 O O . LYS A 1 178 ? 20.788 13.847 -55.847 1.00 35.00 178 LYS A O 1
ATOM 1389 N N . GLY A 1 179 ? 19.316 14.522 -54.309 1.00 30.67 179 GLY A N 1
ATOM 1390 C CA . GLY A 1 179 ? 18.579 13.257 -54.322 1.00 30.67 179 GLY A CA 1
ATOM 1391 C C . GLY A 1 179 ? 17.650 13.017 -53.137 1.00 30.67 179 GLY A C 1
ATOM 1392 O O . GLY A 1 179 ? 18.059 12.434 -52.150 1.00 30.67 179 GLY A O 1
ATOM 1393 N N . LYS A 1 180 ? 16.385 13.425 -53.287 1.00 32.16 180 LYS A N 1
ATOM 1394 C CA . LYS A 1 180 ? 15.185 12.602 -53.038 1.00 32.16 180 LYS A CA 1
ATOM 1395 C C . LYS A 1 180 ? 15.155 11.719 -51.769 1.00 32.16 180 LYS A C 1
ATOM 1397 O O . LYS A 1 180 ? 15.742 10.646 -51.745 1.00 32.16 180 LYS A O 1
ATOM 1402 N N . GLY A 1 181 ? 14.241 12.045 -50.851 1.00 29.38 181 GLY A N 1
ATOM 1403 C CA . GLY A 1 181 ? 13.514 11.024 -50.088 1.00 29.38 181 GLY A CA 1
ATOM 1404 C C . GLY A 1 181 ? 13.407 11.266 -48.587 1.00 29.38 181 GLY A C 1
ATOM 1405 O O . GLY A 1 181 ? 14.376 11.613 -47.928 1.00 29.38 181 GLY A O 1
ATOM 1406 N N . GLY A 1 182 ? 12.213 10.992 -48.062 1.00 29.17 182 GLY A N 1
ATOM 1407 C CA . GLY A 1 182 ? 12.011 10.694 -46.649 1.00 29.17 182 GLY A CA 1
ATOM 1408 C C . GLY A 1 182 ? 11.518 11.869 -45.823 1.00 29.17 182 GLY A C 1
ATOM 1409 O O . GLY A 1 182 ? 12.264 12.442 -45.036 1.00 29.17 182 GLY A O 1
ATOM 1410 N N . GLY A 1 183 ? 10.226 12.183 -45.940 1.00 30.94 183 GLY A N 1
ATOM 1411 C CA . GLY A 1 183 ? 9.527 12.822 -44.834 1.00 30.94 183 GLY A CA 1
ATOM 1412 C C . GLY A 1 183 ? 9.574 11.880 -43.634 1.00 30.94 183 GLY A C 1
ATOM 1413 O O . GLY A 1 183 ? 8.771 10.956 -43.547 1.00 30.94 183 GLY A O 1
ATOM 1414 N N . ASN A 1 184 ? 10.520 12.099 -42.723 1.00 31.45 184 ASN A N 1
ATOM 1415 C CA . ASN A 1 184 ? 10.451 11.521 -41.391 1.00 31.45 184 ASN A CA 1
ATOM 1416 C C . ASN A 1 184 ? 9.373 12.287 -40.635 1.00 31.45 184 ASN A C 1
ATOM 1418 O O . ASN A 1 184 ? 9.627 13.290 -39.971 1.00 31.45 184 ASN A O 1
ATOM 1422 N N . THR A 1 185 ? 8.139 11.806 -40.756 1.00 31.02 185 THR A N 1
ATOM 1423 C CA . THR A 1 185 ? 7.149 11.991 -39.708 1.00 31.02 185 THR A CA 1
ATOM 1424 C C . THR A 1 185 ? 7.725 11.301 -38.477 1.00 31.02 185 THR A C 1
ATOM 1426 O O . THR A 1 185 ? 7.623 10.087 -38.323 1.00 31.02 185 THR A O 1
ATOM 1429 N N . THR A 1 186 ? 8.401 12.065 -37.622 1.00 32.78 186 THR A N 1
ATOM 1430 C CA . THR A 1 186 ? 8.697 11.681 -36.247 1.00 32.78 186 THR A CA 1
ATOM 1431 C C . THR A 1 186 ? 7.356 11.490 -35.552 1.00 32.78 186 THR A C 1
ATOM 1433 O O . THR A 1 186 ? 6.794 12.398 -34.944 1.00 32.78 186 THR A O 1
ATOM 1436 N N . THR A 1 187 ? 6.791 10.291 -35.690 1.00 35.22 187 THR A N 1
ATOM 1437 C CA . THR A 1 187 ? 5.775 9.784 -34.779 1.00 35.22 187 THR A CA 1
ATOM 1438 C C . THR A 1 187 ? 6.383 9.895 -33.395 1.00 35.22 187 THR A C 1
ATOM 1440 O O . THR A 1 187 ? 7.331 9.173 -33.086 1.00 35.22 187 THR A O 1
ATOM 1443 N N . GLY A 1 188 ? 5.906 10.870 -32.618 1.00 34.78 188 GLY A N 1
ATOM 1444 C CA . GLY A 1 188 ? 6.409 11.158 -31.286 1.00 34.78 188 GLY A CA 1
ATOM 1445 C C . GLY A 1 188 ? 6.495 9.863 -30.497 1.00 34.78 188 GLY A C 1
ATOM 1446 O O . GLY A 1 188 ? 5.465 9.257 -30.192 1.00 34.78 188 GLY A O 1
ATOM 1447 N N . SER A 1 189 ? 7.727 9.427 -30.222 1.00 41.59 189 SER A N 1
ATOM 1448 C CA . SER A 1 189 ? 7.978 8.317 -29.317 1.00 41.59 189 SER A CA 1
ATOM 1449 C C . SER A 1 189 ? 7.313 8.698 -28.007 1.00 41.59 189 SER A C 1
ATOM 1451 O O . SER A 1 189 ? 7.680 9.675 -27.351 1.00 41.59 189 SER A O 1
ATOM 1453 N N . ARG A 1 190 ? 6.216 8.011 -27.700 1.00 47.47 190 ARG A N 1
ATOM 1454 C CA . ARG A 1 190 ? 5.430 8.227 -26.495 1.00 47.47 190 ARG A CA 1
ATOM 1455 C C . ARG A 1 190 ? 6.362 7.858 -25.345 1.00 47.47 190 ARG A C 1
ATOM 1457 O O . ARG A 1 190 ? 6.555 6.673 -25.113 1.00 47.47 190 ARG A O 1
ATOM 1464 N N . GLY A 1 191 ? 6.984 8.869 -24.729 1.00 57.09 191 GLY A N 1
ATOM 1465 C CA . GLY A 1 191 ? 8.147 8.735 -23.846 1.00 57.09 191 GLY A CA 1
ATOM 1466 C C . GLY A 1 191 ? 8.078 7.505 -22.949 1.00 57.09 191 GLY A C 1
ATOM 1467 O O . GLY A 1 191 ? 7.327 7.479 -21.973 1.00 57.09 191 GLY A O 1
ATOM 1468 N N . THR A 1 192 ? 8.827 6.473 -23.326 1.00 65.12 192 THR A N 1
ATOM 1469 C CA . THR A 1 192 ? 8.937 5.225 -22.577 1.00 65.12 192 THR A CA 1
ATOM 1470 C C . THR A 1 192 ? 9.860 5.449 -21.391 1.00 65.12 192 THR A C 1
ATOM 1472 O O . THR A 1 192 ? 10.894 6.103 -21.516 1.00 65.12 192 THR A O 1
ATOM 1475 N N . VAL A 1 193 ? 9.491 4.913 -20.232 1.00 78.62 193 VAL A N 1
ATOM 1476 C CA . VAL A 1 193 ? 10.334 4.967 -19.033 1.00 78.62 193 VAL A CA 1
ATOM 1477 C C . VAL A 1 193 ? 11.375 3.850 -19.095 1.00 78.62 193 VAL A C 1
ATOM 1479 O O . VAL A 1 193 ? 11.098 2.782 -19.634 1.00 78.62 193 VAL A O 1
ATOM 1482 N N . SER A 1 194 ? 12.568 4.089 -18.542 1.00 84.06 194 SER A N 1
ATOM 1483 C CA . SER A 1 194 ? 13.630 3.079 -18.443 1.00 84.06 194 SER A CA 1
ATOM 1484 C C . SER A 1 194 ? 13.116 1.765 -17.838 1.00 84.06 194 SER A C 1
ATOM 1486 O O . SER A 1 194 ? 12.515 1.765 -16.760 1.00 84.06 194 SER A O 1
ATOM 1488 N N . GLU A 1 195 ? 13.408 0.636 -18.491 1.00 83.50 195 GLU A N 1
ATOM 1489 C CA . GLU A 1 195 ? 12.960 -0.696 -18.054 1.00 83.50 195 GLU A CA 1
ATOM 1490 C C . GLU A 1 195 ? 13.428 -1.014 -16.625 1.00 83.50 195 GLU A C 1
ATOM 1492 O O . GLU A 1 195 ? 12.670 -1.565 -15.836 1.00 83.50 195 GLU A O 1
ATOM 1497 N N . LYS A 1 196 ? 14.631 -0.568 -16.227 1.00 88.56 196 LYS A N 1
ATOM 1498 C CA . LYS A 1 196 ? 15.147 -0.753 -14.855 1.00 88.56 196 LYS A CA 1
ATOM 1499 C C . LYS A 1 196 ? 14.251 -0.102 -13.798 1.00 88.56 196 LYS A C 1
ATOM 1501 O O . LYS A 1 196 ? 14.059 -0.642 -12.710 1.00 88.56 196 LYS A O 1
ATOM 1506 N N . VAL A 1 197 ? 13.697 1.068 -14.110 1.00 89.81 197 VAL A N 1
ATOM 1507 C CA . VAL A 1 197 ? 12.794 1.795 -13.211 1.00 89.81 197 VAL A CA 1
ATOM 1508 C C . VAL A 1 197 ? 11.456 1.072 -13.123 1.00 89.81 197 VAL A C 1
ATOM 1510 O O . VAL A 1 197 ? 10.924 0.881 -12.030 1.00 89.81 197 VAL A O 1
ATOM 1513 N N . LEU A 1 198 ? 10.944 0.599 -14.258 1.00 89.81 198 LEU A N 1
ATOM 1514 C CA . LEU A 1 198 ? 9.720 -0.194 -14.312 1.00 89.81 198 LEU A CA 1
ATOM 1515 C C . LEU A 1 198 ? 9.869 -1.529 -13.562 1.00 89.81 198 LEU A C 1
ATOM 1517 O O . LEU A 1 198 ? 8.965 -1.906 -12.822 1.00 89.81 198 LEU A O 1
ATOM 1521 N N . GLN A 1 199 ? 11.024 -2.194 -13.651 1.00 91.88 199 GLN A N 1
ATOM 1522 C CA . GLN A 1 199 ? 11.341 -3.404 -12.881 1.00 91.88 199 GLN A CA 1
ATOM 1523 C C . GLN A 1 199 ? 11.351 -3.131 -11.371 1.00 91.88 199 GLN A C 1
ATOM 1525 O O . GLN A 1 199 ? 10.853 -3.944 -10.586 1.00 91.88 199 GLN A O 1
ATOM 1530 N N . ARG A 1 200 ? 11.846 -1.960 -10.948 1.00 93.12 200 ARG A N 1
ATOM 1531 C CA . ARG A 1 200 ? 11.801 -1.528 -9.544 1.00 93.12 200 ARG A CA 1
ATOM 1532 C C . ARG A 1 200 ? 10.359 -1.378 -9.054 1.00 93.12 200 ARG A C 1
ATOM 1534 O O . ARG A 1 200 ? 10.018 -1.890 -7.990 1.00 93.12 200 ARG A O 1
ATOM 1541 N N . VAL A 1 201 ? 9.494 -0.738 -9.844 1.00 94.31 201 VAL A N 1
ATOM 1542 C CA . VAL A 1 201 ? 8.054 -0.610 -9.543 1.00 94.31 201 VAL A CA 1
ATOM 1543 C C . VAL A 1 201 ? 7.361 -1.979 -9.540 1.00 94.31 201 VAL A C 1
ATOM 1545 O O . VAL A 1 201 ? 6.581 -2.267 -8.632 1.00 94.31 201 VAL A O 1
ATOM 1548 N N . GLY A 1 202 ? 7.692 -2.859 -10.489 1.00 94.38 202 GLY A N 1
ATOM 1549 C CA . GLY A 1 202 ? 7.203 -4.240 -10.529 1.00 94.38 202 GLY A CA 1
ATOM 1550 C C . GLY A 1 202 ? 7.592 -5.035 -9.280 1.00 94.38 202 GLY A C 1
ATOM 1551 O O . GLY A 1 202 ? 6.760 -5.729 -8.698 1.00 94.38 202 GLY A O 1
ATOM 1552 N N . THR A 1 203 ? 8.821 -4.851 -8.792 1.00 95.81 203 THR A N 1
ATOM 1553 C CA . THR A 1 203 ? 9.298 -5.449 -7.536 1.00 95.81 203 THR A CA 1
ATOM 1554 C C . THR A 1 203 ? 8.500 -4.951 -6.333 1.00 95.81 203 THR A C 1
ATOM 1556 O O . THR A 1 203 ? 8.135 -5.740 -5.462 1.00 95.81 203 THR A O 1
ATOM 1559 N N . LEU A 1 204 ? 8.175 -3.657 -6.286 1.00 97.00 204 LEU A N 1
ATOM 1560 C CA . LEU A 1 204 ? 7.313 -3.115 -5.236 1.00 97.00 204 LEU A CA 1
ATOM 1561 C C . LEU A 1 204 ? 5.902 -3.708 -5.299 1.00 97.00 204 LEU A C 1
ATOM 1563 O O . LEU A 1 204 ? 5.375 -4.104 -4.260 1.00 97.00 204 LEU A O 1
ATOM 1567 N N . LEU A 1 205 ? 5.315 -3.852 -6.493 1.00 97.00 205 LEU A N 1
ATOM 1568 C CA . LEU A 1 205 ? 4.025 -4.532 -6.644 1.00 97.00 205 LEU A CA 1
ATOM 1569 C C . LEU A 1 205 ? 4.094 -5.981 -6.139 1.00 97.00 205 LEU A C 1
ATOM 1571 O O . LEU A 1 205 ? 3.200 -6.423 -5.418 1.00 97.00 205 LEU A O 1
ATOM 1575 N N . PHE A 1 206 ? 5.166 -6.703 -6.467 1.00 96.25 206 PHE A N 1
ATOM 1576 C CA . PHE A 1 206 ? 5.394 -8.063 -5.982 1.00 96.25 206 PHE A CA 1
ATOM 1577 C C . PHE A 1 206 ? 5.458 -8.131 -4.448 1.00 96.25 206 PHE A C 1
ATOM 1579 O O . PHE A 1 206 ? 4.790 -8.973 -3.844 1.00 96.25 206 PHE A O 1
ATOM 1586 N N . ILE A 1 207 ? 6.205 -7.226 -3.805 1.00 96.69 207 ILE A N 1
ATOM 1587 C CA . ILE A 1 207 ? 6.283 -7.133 -2.338 1.00 96.69 207 ILE A CA 1
ATOM 1588 C C . ILE A 1 207 ? 4.891 -6.908 -1.746 1.00 96.69 207 ILE A C 1
ATOM 1590 O O . ILE A 1 207 ? 4.489 -7.634 -0.838 1.00 96.69 207 ILE A O 1
ATOM 1594 N N . LEU A 1 208 ? 4.126 -5.949 -2.273 1.00 95.56 208 LEU A N 1
ATOM 1595 C CA . LEU A 1 208 ? 2.789 -5.671 -1.755 1.00 95.56 208 LEU A CA 1
ATOM 1596 C C . LEU A 1 208 ? 1.822 -6.842 -1.968 1.00 95.56 208 LEU A C 1
ATOM 1598 O O . LEU A 1 208 ? 0.998 -7.115 -1.096 1.00 95.56 208 LEU A O 1
ATOM 1602 N N . ASN A 1 209 ? 1.938 -7.566 -3.084 1.00 94.44 209 ASN A N 1
ATOM 1603 C CA . ASN A 1 209 ? 1.162 -8.780 -3.321 1.00 94.44 209 ASN A CA 1
ATOM 1604 C C . ASN A 1 209 ? 1.477 -9.857 -2.270 1.00 94.44 209 ASN A C 1
ATOM 1606 O O . ASN A 1 209 ? 0.567 -10.497 -1.750 1.00 94.44 209 ASN A O 1
ATOM 1610 N N . ARG A 1 210 ? 2.751 -10.016 -1.881 1.00 93.50 210 ARG A N 1
ATOM 1611 C CA . ARG A 1 210 ? 3.130 -10.918 -0.779 1.00 93.50 210 ARG A CA 1
ATOM 1612 C C . ARG A 1 210 ? 2.548 -10.478 0.562 1.00 93.50 210 ARG A C 1
ATOM 1614 O O . ARG A 1 210 ? 2.111 -11.334 1.325 1.00 93.50 210 ARG A O 1
ATOM 1621 N N . VAL A 1 211 ? 2.517 -9.172 0.842 1.00 91.44 211 VAL A N 1
ATOM 1622 C CA . VAL A 1 211 ? 1.858 -8.636 2.045 1.00 91.44 211 VAL A CA 1
ATOM 1623 C C . VAL A 1 211 ? 0.372 -9.003 2.031 1.00 91.44 211 VAL A C 1
ATOM 1625 O O . VAL A 1 211 ? -0.112 -9.556 3.010 1.00 91.44 211 VAL A O 1
ATOM 1628 N N . MET A 1 212 ? -0.336 -8.788 0.919 1.00 90.81 212 MET A N 1
ATOM 1629 C CA . MET A 1 212 ? -1.755 -9.147 0.787 1.00 90.81 212 MET A CA 1
ATOM 1630 C C . MET A 1 212 ? -2.014 -10.642 1.035 1.00 90.81 212 MET A C 1
ATOM 1632 O O . MET A 1 212 ? -2.886 -10.983 1.826 1.00 90.81 212 MET A O 1
ATOM 1636 N N . VAL A 1 213 ? -1.222 -11.534 0.434 1.00 88.94 213 VAL A N 1
ATOM 1637 C CA . VAL A 1 213 ? -1.368 -12.989 0.638 1.00 88.94 213 VAL A CA 1
ATOM 1638 C C . VAL A 1 213 ? -1.137 -13.376 2.103 1.00 88.94 213 VAL A C 1
ATOM 1640 O O . VAL A 1 213 ? -1.875 -14.188 2.659 1.00 88.94 213 VAL A O 1
ATOM 1643 N N . GLN A 1 214 ? -0.146 -12.775 2.772 1.00 85.38 214 GLN A N 1
ATOM 1644 C CA . GLN A 1 214 ? 0.065 -13.022 4.203 1.00 85.38 214 GLN A CA 1
ATOM 1645 C C . GLN A 1 214 ? -1.084 -12.476 5.056 1.00 85.38 214 GLN A C 1
ATOM 1647 O O . GLN A 1 214 ? -1.509 -13.138 6.000 1.00 85.38 214 GLN A O 1
ATOM 1652 N N . HIS A 1 215 ? -1.644 -11.321 4.695 1.00 79.12 215 HIS A N 1
ATOM 1653 C CA . HIS A 1 215 ? -2.860 -10.797 5.315 1.00 79.12 215 HIS A CA 1
ATOM 1654 C C . HIS A 1 215 ? -4.045 -11.762 5.202 1.00 79.12 215 HIS A C 1
ATOM 1656 O O . HIS A 1 215 ? -4.763 -11.952 6.181 1.00 79.12 215 HIS A O 1
ATOM 1662 N N . GLU A 1 216 ? -4.243 -12.382 4.039 1.00 76.12 216 GLU A N 1
ATOM 1663 C CA . GLU A 1 216 ? -5.318 -13.356 3.825 1.00 76.12 216 GLU A CA 1
ATOM 1664 C C . GLU A 1 216 ? -5.129 -14.622 4.672 1.00 76.12 216 GLU A C 1
ATOM 1666 O O . GLU A 1 216 ? -6.098 -15.173 5.190 1.00 76.12 216 GLU A O 1
ATOM 1671 N N . SER A 1 217 ? -3.882 -15.051 4.884 1.00 75.12 217 SER A N 1
ATOM 1672 C CA . SER A 1 217 ? -3.578 -16.236 5.698 1.00 75.12 217 SER A CA 1
ATOM 1673 C C . SER A 1 217 ? -3.837 -16.062 7.204 1.00 75.12 217 SER A C 1
ATOM 1675 O O . SER A 1 217 ? -3.975 -17.052 7.920 1.00 75.12 217 SER A O 1
ATOM 1677 N N . MET A 1 218 ? -3.944 -14.825 7.702 1.00 64.94 218 MET A N 1
ATOM 1678 C CA . MET A 1 218 ? -4.173 -14.530 9.121 1.00 64.94 218 MET A CA 1
ATOM 1679 C C . MET A 1 218 ? -5.663 -14.608 9.488 1.00 64.94 218 MET A C 1
ATOM 1681 O O . MET A 1 218 ? -6.278 -13.574 9.713 1.00 64.94 218 MET A O 1
ATOM 1685 N N . GLU A 1 219 ? -6.245 -15.815 9.506 1.00 49.78 219 GLU A N 1
ATOM 1686 C CA . GLU A 1 219 ? -7.560 -16.250 10.056 1.00 49.78 219 GLU A CA 1
ATOM 1687 C C . GLU A 1 219 ? -8.831 -15.366 9.879 1.00 49.78 219 GLU A C 1
ATOM 1689 O O . GLU A 1 219 ? -9.918 -15.784 10.276 1.00 49.78 219 GLU A O 1
ATOM 1694 N N . ARG A 1 220 ? -8.781 -14.179 9.255 1.00 54.38 220 ARG A N 1
ATOM 1695 C CA . ARG A 1 220 ? -9.908 -13.269 8.950 1.00 54.38 220 ARG A CA 1
ATOM 1696 C C . ARG A 1 220 ? -9.607 -12.428 7.682 1.00 54.38 220 ARG A C 1
ATOM 1698 O O . ARG A 1 220 ? -9.394 -11.216 7.780 1.00 54.38 220 ARG A O 1
ATOM 1705 N N . PRO A 1 221 ? -9.645 -13.047 6.485 1.00 51.12 221 PRO A N 1
ATOM 1706 C CA . PRO A 1 221 ? -8.938 -12.623 5.261 1.00 51.12 221 PRO A CA 1
ATOM 1707 C C . PRO A 1 221 ? -9.334 -11.298 4.575 1.00 51.12 221 PRO A C 1
ATOM 1709 O O . PRO A 1 221 ? -8.659 -10.882 3.642 1.00 51.12 221 PRO A O 1
ATOM 1712 N N . LEU A 1 222 ? -10.406 -10.598 4.961 1.00 54.28 222 LEU A N 1
ATOM 1713 C CA . LEU A 1 222 ? -11.068 -9.660 4.027 1.00 54.28 222 LEU A CA 1
ATOM 1714 C C . LEU A 1 222 ? -11.109 -8.184 4.443 1.00 54.28 222 LEU A C 1
ATOM 1716 O O . LEU A 1 222 ? -11.720 -7.370 3.753 1.00 54.28 222 LEU A O 1
ATOM 1720 N N . ARG A 1 223 ? -10.450 -7.791 5.538 1.00 70.56 223 ARG A N 1
ATOM 1721 C CA . ARG A 1 223 ? -10.619 -6.424 6.072 1.00 70.56 223 ARG A CA 1
ATOM 1722 C C . ARG A 1 223 ? -9.904 -5.329 5.287 1.00 70.56 223 ARG A C 1
ATOM 1724 O O . ARG A 1 223 ? -10.351 -4.192 5.314 1.00 70.56 223 ARG A O 1
ATOM 1731 N N . TYR A 1 224 ? -8.822 -5.662 4.587 1.00 79.88 224 TYR A N 1
ATOM 1732 C CA . TYR A 1 224 ? -8.002 -4.688 3.852 1.00 79.88 224 TYR A CA 1
ATOM 1733 C C . TYR A 1 224 ? -8.092 -4.835 2.336 1.00 79.88 224 TYR A C 1
ATOM 1735 O O . TYR A 1 224 ? -7.414 -4.109 1.617 1.00 79.88 224 TYR A O 1
ATOM 1743 N N . ARG A 1 225 ? -8.932 -5.746 1.835 1.00 86.06 225 ARG A N 1
ATOM 1744 C CA . ARG A 1 225 ? -9.038 -6.036 0.401 1.00 86.06 225 ARG A CA 1
ATOM 1745 C C . ARG A 1 225 ? -9.346 -4.784 -0.426 1.00 86.06 225 ARG A C 1
ATOM 1747 O O . ARG A 1 225 ? -8.676 -4.543 -1.422 1.00 86.06 225 ARG A O 1
ATOM 1754 N N . GLU A 1 226 ? -10.296 -3.959 0.022 1.00 85.75 226 GLU A N 1
ATOM 1755 C CA . GLU A 1 226 ? -10.635 -2.683 -0.636 1.00 85.75 226 GLU A CA 1
ATOM 1756 C C . GLU A 1 226 ? -9.431 -1.724 -0.675 1.00 85.75 226 GLU A C 1
ATOM 1758 O O . GLU A 1 226 ? -9.203 -1.031 -1.668 1.00 85.75 226 GLU A O 1
ATOM 1763 N N . VAL A 1 227 ? -8.622 -1.718 0.391 1.00 89.94 227 VAL A N 1
ATOM 1764 C CA . VAL A 1 227 ? -7.407 -0.901 0.486 1.00 89.94 227 VAL A CA 1
ATOM 1765 C C . VAL A 1 227 ? -6.376 -1.380 -0.531 1.00 89.94 227 VAL A C 1
ATOM 1767 O O . VAL A 1 227 ? -5.912 -0.584 -1.344 1.00 89.94 227 VAL A O 1
ATOM 1770 N N . PHE A 1 228 ? -6.059 -2.680 -0.540 1.00 93.12 228 PHE A N 1
ATOM 1771 C CA . PHE A 1 228 ? -5.134 -3.264 -1.515 1.00 93.12 228 PHE A CA 1
ATOM 1772 C C . PHE A 1 228 ? -5.593 -3.006 -2.944 1.00 93.12 228 PHE A C 1
ATOM 1774 O O . PHE A 1 228 ? -4.800 -2.524 -3.748 1.00 93.12 228 PHE A O 1
ATOM 1781 N N . TYR A 1 229 ? -6.873 -3.236 -3.242 1.00 94.12 229 TYR A N 1
ATOM 1782 C CA . TYR A 1 229 ? -7.442 -2.969 -4.557 1.00 94.12 229 TYR A CA 1
ATOM 1783 C C . TYR A 1 229 ? -7.198 -1.523 -5.009 1.00 94.12 229 TYR A C 1
ATOM 1785 O O . TYR A 1 229 ? -6.724 -1.297 -6.124 1.00 94.12 229 TYR A O 1
ATOM 1793 N N . PHE A 1 230 ? -7.482 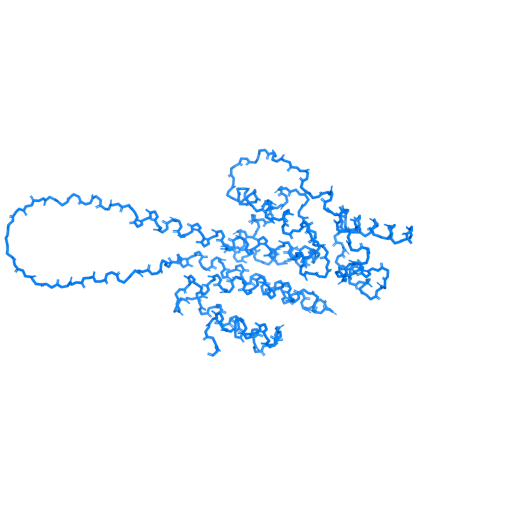-0.540 -4.149 1.00 94.06 230 PHE A N 1
ATOM 1794 C CA . PHE A 1 230 ? -7.328 0.872 -4.495 1.00 94.06 230 PHE A CA 1
ATOM 1795 C C . PHE A 1 230 ? -5.889 1.224 -4.908 1.00 94.06 230 PHE A C 1
ATOM 1797 O O . PHE A 1 230 ? -5.669 1.858 -5.949 1.00 94.06 230 PHE A O 1
ATOM 1804 N N . TYR A 1 231 ? -4.901 0.788 -4.124 1.00 95.69 231 TYR A N 1
ATOM 1805 C CA . TYR A 1 231 ? -3.496 1.063 -4.424 1.00 95.69 231 TYR A CA 1
ATOM 1806 C C . TYR A 1 231 ? -2.972 0.199 -5.576 1.00 95.69 231 TYR A C 1
ATOM 1808 O O . TYR A 1 231 ? -2.259 0.709 -6.438 1.00 95.69 231 TYR A O 1
ATOM 1816 N N . PHE A 1 232 ? -3.380 -1.069 -5.678 1.00 96.69 232 PHE A N 1
ATOM 1817 C CA . PHE A 1 232 ? -2.991 -1.945 -6.788 1.00 96.69 232 PHE A CA 1
ATOM 1818 C C . PHE A 1 232 ? -3.501 -1.421 -8.116 1.00 96.69 232 PHE A C 1
ATOM 1820 O O . PHE A 1 232 ? -2.730 -1.357 -9.066 1.00 96.69 232 PHE A O 1
ATOM 1827 N N . LEU A 1 233 ? -4.754 -0.972 -8.190 1.00 96.88 233 LEU A N 1
ATOM 1828 C CA . LEU A 1 233 ? -5.285 -0.371 -9.408 1.00 96.88 233 LEU A CA 1
ATOM 1829 C C . LEU A 1 233 ? -4.464 0.849 -9.839 1.00 96.88 233 LEU A C 1
ATOM 1831 O O . LEU A 1 233 ? -4.207 1.026 -11.030 1.00 96.88 233 LEU A O 1
ATOM 1835 N N . SER A 1 234 ? -4.043 1.675 -8.882 1.00 96.06 234 SER A N 1
ATOM 1836 C CA . SER A 1 234 ? -3.240 2.872 -9.150 1.00 96.06 234 SER A CA 1
ATOM 1837 C C . SER A 1 234 ? -1.859 2.501 -9.697 1.00 96.06 234 SER A C 1
ATOM 1839 O O . SER A 1 234 ? -1.473 2.985 -10.761 1.00 96.06 234 SER A O 1
ATOM 1841 N N . ILE A 1 235 ? -1.165 1.559 -9.050 1.00 96.69 235 ILE A N 1
ATOM 1842 C CA . ILE A 1 235 ? 0.158 1.083 -9.478 1.00 96.69 235 ILE A CA 1
ATOM 1843 C C . ILE A 1 235 ? 0.070 0.341 -10.827 1.00 96.69 235 ILE A C 1
ATOM 1845 O O . ILE A 1 235 ? 0.887 0.576 -11.713 1.00 96.69 235 ILE A O 1
ATOM 1849 N N . VAL A 1 236 ? -0.944 -0.505 -11.039 1.00 96.50 236 VAL A N 1
ATOM 1850 C CA . VAL A 1 236 ? -1.177 -1.223 -12.309 1.00 96.50 236 VAL A CA 1
ATOM 1851 C C . VAL A 1 236 ? -1.423 -0.245 -13.455 1.00 96.50 236 VAL A C 1
ATOM 1853 O O . VAL A 1 236 ? -0.849 -0.405 -14.535 1.00 96.50 236 VAL A O 1
ATOM 1856 N N . ARG A 1 237 ? -2.241 0.791 -13.235 1.00 95.62 237 ARG A N 1
ATOM 1857 C CA . ARG A 1 237 ? -2.476 1.847 -14.231 1.00 95.62 237 ARG A CA 1
ATOM 1858 C C . ARG A 1 237 ? -1.208 2.633 -14.527 1.00 95.62 237 ARG A C 1
ATOM 1860 O O . ARG A 1 237 ? -0.944 2.912 -15.694 1.00 95.62 237 ARG A O 1
ATOM 1867 N N . LEU A 1 238 ? -0.430 2.965 -13.497 1.00 94.31 238 LEU A N 1
ATOM 1868 C CA . LEU A 1 238 ? 0.860 3.625 -13.654 1.00 94.31 238 LEU A CA 1
ATOM 1869 C C . LEU A 1 238 ? 1.788 2.780 -14.535 1.00 94.31 238 LEU A C 1
ATOM 1871 O O . LEU A 1 238 ? 2.245 3.260 -15.567 1.00 94.31 238 LEU A O 1
ATOM 1875 N N . MET A 1 239 ? 2.011 1.512 -14.184 1.00 92.38 239 MET A N 1
ATOM 1876 C CA . MET A 1 239 ? 2.898 0.633 -14.950 1.00 92.38 239 MET A CA 1
ATOM 1877 C C . MET A 1 239 ? 2.401 0.421 -16.375 1.00 92.38 239 MET A C 1
ATOM 1879 O O . MET A 1 239 ? 3.176 0.567 -17.309 1.00 92.38 239 MET A O 1
ATOM 1883 N N . THR A 1 240 ? 1.111 0.155 -16.579 1.00 91.31 240 THR A N 1
ATOM 1884 C CA . THR A 1 240 ? 0.591 -0.109 -17.930 1.00 91.31 240 THR A CA 1
ATOM 1885 C C . THR A 1 240 ? 0.630 1.124 -18.830 1.00 91.31 240 THR A C 1
ATOM 1887 O O . THR A 1 240 ? 0.750 1.008 -20.047 1.00 91.31 240 THR A O 1
ATOM 1890 N N . LYS A 1 241 ? 0.552 2.323 -18.246 1.00 91.38 241 LYS A N 1
ATOM 1891 C CA . LYS A 1 241 ? 0.691 3.575 -18.991 1.00 91.38 241 LYS A CA 1
ATOM 1892 C C . LYS A 1 241 ? 2.108 3.779 -19.536 1.00 91.38 241 LYS A C 1
ATOM 1894 O O . LYS A 1 241 ? 2.244 4.389 -20.594 1.00 91.38 241 LYS A O 1
ATOM 1899 N N . TRP A 1 242 ? 3.131 3.322 -18.812 1.00 90.44 242 TRP A N 1
ATOM 1900 C CA . TRP A 1 242 ? 4.534 3.654 -19.092 1.00 90.44 242 TRP A CA 1
ATOM 1901 C C . TRP A 1 242 ? 5.387 2.476 -19.572 1.00 90.44 242 TRP A C 1
ATOM 1903 O O . TRP A 1 242 ? 6.444 2.711 -20.155 1.00 90.44 242 TRP A O 1
ATOM 1913 N N . ALA A 1 243 ? 4.942 1.238 -19.356 1.00 87.12 243 ALA A N 1
ATOM 1914 C CA . ALA A 1 243 ? 5.609 0.035 -19.834 1.00 87.12 243 ALA A CA 1
ATOM 1915 C C . ALA A 1 243 ? 5.218 -0.274 -21.291 1.00 87.12 243 ALA A C 1
ATOM 1917 O O . ALA A 1 243 ? 4.020 -0.324 -21.601 1.00 87.12 243 ALA A O 1
ATOM 1918 N N . PRO A 1 244 ? 6.191 -0.513 -22.192 1.00 85.75 244 PRO A N 1
ATOM 1919 C CA . PRO A 1 244 ? 5.913 -1.037 -23.527 1.00 85.75 244 PRO A CA 1
ATOM 1920 C C . PRO A 1 244 ? 5.140 -2.362 -23.450 1.00 85.75 244 PRO A C 1
ATOM 1922 O O . PRO A 1 244 ? 5.406 -3.180 -22.578 1.00 85.75 244 PRO A O 1
ATOM 1925 N N . ARG A 1 245 ? 4.205 -2.606 -24.379 1.00 83.56 245 ARG A N 1
ATOM 1926 C CA . ARG A 1 245 ? 3.307 -3.785 -24.344 1.00 83.56 245 ARG A CA 1
ATOM 1927 C C . ARG A 1 245 ? 4.027 -5.137 -24.336 1.00 83.56 245 ARG A C 1
ATOM 1929 O O . ARG A 1 245 ? 3.464 -6.119 -23.872 1.00 83.56 245 ARG A O 1
ATOM 1936 N N . GLU A 1 246 ? 5.243 -5.184 -24.855 1.00 83.50 246 GLU A N 1
ATOM 1937 C CA . GLU A 1 246 ? 6.041 -6.408 -24.964 1.00 83.50 246 GLU A CA 1
ATOM 1938 C C . GLU A 1 246 ? 7.168 -6.462 -23.925 1.00 83.50 246 GLU A C 1
ATOM 1940 O O . GLU A 1 246 ? 7.972 -7.389 -23.941 1.00 83.50 246 GLU A O 1
ATOM 1945 N N . SER A 1 247 ? 7.242 -5.484 -23.012 1.00 87.69 247 SER A N 1
ATOM 1946 C CA . SER A 1 247 ? 8.268 -5.486 -21.974 1.00 87.69 247 SER A CA 1
ATOM 1947 C C . SER A 1 247 ? 7.982 -6.538 -20.903 1.00 87.69 247 SER A C 1
ATOM 1949 O O . SER A 1 247 ? 6.825 -6.883 -20.629 1.00 87.69 247 SER A O 1
ATOM 1951 N N . GLU A 1 248 ? 9.042 -7.033 -20.261 1.00 89.38 248 GLU A N 1
ATOM 1952 C CA . GLU A 1 248 ? 8.934 -8.018 -19.181 1.00 89.38 248 GLU A CA 1
ATOM 1953 C C . GLU A 1 248 ? 8.050 -7.498 -18.047 1.00 89.38 248 GLU A C 1
ATOM 1955 O O . GLU A 1 248 ? 7.242 -8.244 -17.490 1.00 89.38 248 GLU A O 1
ATOM 1960 N N . VAL A 1 249 ? 8.141 -6.199 -17.743 1.00 89.94 249 VAL A N 1
ATOM 1961 C CA . VAL A 1 249 ? 7.291 -5.570 -16.731 1.00 89.94 249 VAL A CA 1
ATOM 1962 C C . VAL A 1 249 ? 5.828 -5.585 -17.158 1.00 89.94 249 VAL A C 1
ATOM 1964 O O . VAL A 1 249 ? 4.978 -5.962 -16.355 1.00 89.94 249 VAL A O 1
ATOM 1967 N N . HIS A 1 250 ? 5.496 -5.234 -18.404 1.00 90.62 250 HIS A N 1
ATOM 1968 C CA . HIS A 1 250 ? 4.103 -5.288 -18.857 1.00 90.62 250 HIS A CA 1
ATOM 1969 C C . HIS A 1 250 ? 3.530 -6.708 -18.764 1.00 90.62 250 HIS A C 1
ATOM 1971 O O . HIS A 1 250 ? 2.428 -6.898 -18.241 1.00 90.62 250 HIS A O 1
ATOM 1977 N N . LEU A 1 251 ? 4.298 -7.711 -19.202 1.00 92.62 251 LEU A N 1
ATOM 1978 C CA . LEU A 1 251 ? 3.917 -9.121 -19.102 1.00 92.62 251 LEU A CA 1
ATOM 1979 C C . LEU A 1 251 ? 3.737 -9.559 -17.644 1.00 92.62 251 LEU A C 1
ATOM 1981 O O . LEU A 1 251 ? 2.737 -10.197 -17.316 1.00 92.62 251 LEU A O 1
ATOM 1985 N N . PHE A 1 252 ? 4.644 -9.164 -16.747 1.00 94.56 252 PHE A N 1
ATOM 1986 C CA . PHE A 1 252 ? 4.528 -9.422 -15.312 1.00 94.56 252 PHE A CA 1
ATOM 1987 C C . PHE A 1 252 ? 3.231 -8.845 -14.725 1.00 94.56 252 PHE A C 1
ATOM 1989 O O . PHE A 1 252 ? 2.506 -9.548 -14.014 1.00 94.56 252 PHE A O 1
ATOM 1996 N N . VAL A 1 253 ? 2.899 -7.590 -15.039 1.00 94.94 253 VAL A N 1
ATOM 1997 C CA . VAL A 1 253 ? 1.682 -6.935 -14.532 1.00 94.94 253 VAL A CA 1
ATOM 1998 C C . VAL A 1 253 ? 0.428 -7.607 -15.084 1.00 94.94 253 VAL A C 1
ATOM 2000 O O . VAL A 1 253 ? -0.501 -7.898 -14.326 1.00 94.94 253 VAL A O 1
ATOM 2003 N N . ARG A 1 254 ? 0.415 -7.916 -16.384 1.00 95.50 254 ARG A N 1
ATOM 2004 C CA . ARG A 1 254 ? -0.680 -8.641 -17.039 1.00 95.50 254 ARG A CA 1
ATOM 2005 C C . ARG A 1 254 ? -0.898 -10.015 -16.401 1.00 95.50 254 ARG A C 1
ATOM 2007 O O . ARG A 1 254 ? -2.032 -10.347 -16.057 1.00 95.50 254 ARG A O 1
ATOM 2014 N N . ASN A 1 255 ? 0.171 -10.776 -16.172 1.00 95.31 255 ASN A N 1
ATOM 2015 C CA . ASN A 1 255 ? 0.111 -12.089 -15.525 1.00 95.31 255 ASN A CA 1
ATOM 2016 C C . ASN A 1 255 ? -0.372 -11.987 -14.075 1.00 95.31 255 ASN A C 1
ATOM 2018 O O . ASN A 1 255 ? -1.219 -12.772 -13.656 1.00 95.31 255 ASN A O 1
ATOM 2022 N N . THR A 1 256 ? 0.097 -10.987 -13.327 1.00 95.31 256 THR A N 1
ATOM 2023 C CA . THR A 1 256 ? -0.339 -10.733 -11.946 1.00 95.31 256 THR A CA 1
ATOM 2024 C C . THR A 1 256 ? -1.847 -10.476 -11.874 1.00 95.31 256 THR A C 1
ATOM 2026 O O . THR A 1 256 ? -2.546 -11.116 -11.089 1.00 95.31 256 THR A O 1
ATOM 2029 N N . VAL A 1 257 ? -2.382 -9.619 -12.751 1.00 95.88 257 VAL A N 1
ATOM 2030 C CA . VAL A 1 257 ? -3.833 -9.379 -12.847 1.00 95.88 257 VAL A CA 1
ATOM 2031 C C . VAL A 1 257 ? -4.588 -10.641 -13.283 1.00 95.88 257 VAL A C 1
ATOM 2033 O O . VAL A 1 257 ? -5.670 -10.923 -12.763 1.00 95.88 257 VAL A O 1
ATOM 2036 N N . GLY A 1 258 ? -4.022 -11.429 -14.201 1.00 95.19 258 GLY A N 1
ATOM 2037 C CA . GLY A 1 258 ? -4.575 -12.721 -14.613 1.00 95.19 258 GLY A CA 1
ATOM 2038 C C . GLY A 1 258 ? -4.698 -13.713 -13.451 1.00 95.19 258 GLY A C 1
ATOM 2039 O O . GLY A 1 258 ? -5.746 -14.345 -13.291 1.00 95.19 258 GLY A O 1
ATOM 2040 N N . MET A 1 259 ? -3.679 -13.793 -12.592 1.00 93.69 259 MET A N 1
ATOM 2041 C CA . MET A 1 259 ? -3.706 -14.619 -11.381 1.00 93.69 259 MET A CA 1
ATOM 2042 C C . MET A 1 259 ? -4.771 -14.140 -10.392 1.00 93.69 259 MET A C 1
ATOM 2044 O O . MET A 1 259 ? -5.568 -14.953 -9.928 1.00 93.69 259 MET A O 1
ATOM 2048 N N . TRP A 1 260 ? -4.856 -12.832 -10.120 1.00 94.56 260 TRP A N 1
ATOM 2049 C CA . TRP A 1 260 ? -5.899 -12.292 -9.239 1.00 94.56 260 TRP A CA 1
ATOM 2050 C C . TRP A 1 260 ? -7.307 -12.563 -9.756 1.00 94.56 260 TRP A C 1
ATOM 2052 O O . TRP A 1 260 ? -8.210 -12.848 -8.970 1.00 94.56 260 TRP A O 1
ATOM 2062 N N . SER A 1 261 ? -7.498 -12.508 -11.077 1.00 92.88 261 SER A N 1
ATOM 2063 C CA . SER A 1 261 ? -8.778 -12.866 -11.674 1.00 92.88 261 SER A CA 1
ATOM 2064 C C . SER A 1 261 ? -9.089 -14.347 -11.550 1.00 92.88 261 SER A C 1
ATOM 2066 O O . SER A 1 261 ? -10.245 -14.682 -11.326 1.00 92.88 261 SER A O 1
ATOM 2068 N N . SER A 1 262 ? -8.107 -15.218 -11.760 1.00 92.94 262 SER A N 1
ATOM 2069 C CA . SER A 1 262 ? -8.325 -16.667 -11.714 1.00 92.94 262 SER A CA 1
ATOM 2070 C C . SER A 1 262 ? -8.599 -17.134 -10.284 1.00 92.94 262 SER A C 1
ATOM 2072 O O . SER A 1 262 ? -9.416 -18.022 -10.067 1.00 92.94 262 SER A O 1
ATOM 2074 N N . GLY A 1 263 ? -7.963 -16.487 -9.303 1.00 89.12 263 GLY A N 1
ATOM 2075 C CA . GLY A 1 263 ? -8.174 -16.738 -7.878 1.00 89.12 263 GLY A CA 1
ATOM 2076 C C . GLY A 1 263 ? -9.381 -16.025 -7.261 1.00 89.12 263 GLY A C 1
ATOM 2077 O O . GLY A 1 263 ? -9.604 -16.189 -6.069 1.00 89.12 263 GLY A O 1
ATOM 2078 N N . ASN A 1 264 ? -10.144 -15.227 -8.024 1.00 89.12 264 ASN A N 1
ATOM 2079 C CA . ASN A 1 264 ? -11.251 -14.401 -7.514 1.00 89.12 264 ASN A CA 1
ATOM 2080 C C . ASN A 1 264 ? -10.869 -13.540 -6.289 1.00 89.12 264 ASN A C 1
ATOM 2082 O O . ASN A 1 264 ? -11.652 -13.382 -5.353 1.00 89.12 264 ASN A O 1
ATOM 2086 N N . ILE A 1 265 ? -9.657 -12.974 -6.306 1.00 89.44 265 ILE A N 1
ATOM 2087 C CA . ILE A 1 265 ? -9.086 -12.224 -5.172 1.00 89.44 265 ILE A CA 1
ATOM 2088 C C . ILE A 1 265 ? -9.873 -10.931 -4.892 1.00 89.44 265 ILE A C 1
ATOM 2090 O O . ILE A 1 265 ? -10.094 -10.548 -3.744 1.00 89.44 265 ILE A O 1
ATOM 2094 N N . PHE A 1 266 ? -10.351 -10.265 -5.947 1.00 91.56 266 PHE A N 1
ATOM 2095 C CA . PHE A 1 266 ? -11.172 -9.051 -5.872 1.00 91.56 266 PHE A CA 1
ATOM 2096 C C . PHE A 1 266 ? -12.591 -9.305 -6.408 1.00 91.56 266 PHE A C 1
ATOM 2098 O O . PHE A 1 266 ? -12.862 -10.342 -7.009 1.00 91.56 266 PHE A O 1
ATOM 2105 N N . THR A 1 267 ? -13.528 -8.375 -6.190 1.00 92.06 267 THR A N 1
ATOM 2106 C CA . THR A 1 267 ? -14.885 -8.483 -6.764 1.00 92.06 267 THR A CA 1
ATOM 2107 C C . THR A 1 267 ? -14.854 -8.464 -8.291 1.00 92.06 267 THR A C 1
ATOM 2109 O O . THR A 1 267 ? -13.905 -7.974 -8.901 1.00 92.06 267 THR A O 1
ATOM 2112 N N . ALA A 1 268 ? -15.935 -8.921 -8.927 1.00 93.62 268 ALA A N 1
ATOM 2113 C CA . ALA A 1 268 ? -16.070 -8.892 -10.382 1.00 93.62 268 ALA A CA 1
ATOM 2114 C C . ALA A 1 268 ? -15.862 -7.485 -10.984 1.00 93.62 268 ALA A C 1
ATOM 2116 O O . ALA A 1 268 ? -15.170 -7.350 -11.992 1.00 93.62 268 ALA A O 1
ATOM 2117 N N . GLU A 1 269 ? -16.398 -6.433 -10.353 1.00 95.31 269 GLU A N 1
ATOM 2118 C CA . GLU A 1 269 ? -16.228 -5.046 -10.813 1.00 95.31 269 GLU A CA 1
ATOM 2119 C C . GLU A 1 269 ? -14.768 -4.576 -10.697 1.00 95.31 269 GLU A C 1
ATOM 2121 O O . GLU A 1 269 ? -14.216 -3.965 -11.617 1.00 95.31 269 GLU A O 1
ATOM 2126 N N . GLU A 1 270 ? -14.122 -4.876 -9.571 1.00 95.06 270 GLU A N 1
ATOM 2127 C CA . GLU A 1 270 ? -12.717 -4.549 -9.317 1.00 95.06 270 GLU A CA 1
ATOM 2128 C C . GLU A 1 270 ? -11.787 -5.281 -10.297 1.00 95.06 270 GLU A C 1
ATOM 2130 O O . GLU A 1 270 ? -10.903 -4.670 -10.904 1.00 95.06 270 GLU A O 1
ATOM 2135 N N . LEU A 1 271 ? -12.030 -6.577 -10.516 1.00 95.75 271 LEU A N 1
ATOM 2136 C CA . LEU A 1 271 ? -11.299 -7.391 -11.484 1.00 95.75 271 LEU A CA 1
ATOM 2137 C C . LEU A 1 271 ? -11.498 -6.890 -12.912 1.00 95.75 271 LEU A C 1
ATOM 2139 O O . LEU A 1 271 ? -10.534 -6.853 -13.673 1.00 95.75 271 LEU A O 1
ATOM 2143 N N . TRP A 1 272 ? -12.705 -6.456 -13.281 1.00 96.19 272 TRP A N 1
ATOM 2144 C CA . TRP A 1 272 ? -12.951 -5.856 -14.592 1.00 96.19 272 TRP A CA 1
ATOM 2145 C C . TRP A 1 272 ? -12.119 -4.583 -14.794 1.00 96.19 272 TRP A C 1
ATOM 2147 O O . TRP A 1 272 ? -11.477 -4.423 -15.834 1.00 96.19 272 TRP A O 1
ATOM 2157 N N . LYS A 1 273 ? -12.043 -3.702 -13.786 1.00 97.00 273 LYS A N 1
ATOM 2158 C CA . LYS A 1 273 ? -11.209 -2.484 -13.840 1.00 97.00 273 LYS A CA 1
ATOM 2159 C C . LYS A 1 273 ? -9.717 -2.806 -13.959 1.00 97.00 273 LYS A C 1
ATOM 2161 O O . LYS A 1 273 ? -9.022 -2.148 -14.734 1.00 97.00 273 LYS A O 1
ATOM 2166 N N . LEU A 1 274 ? -9.229 -3.812 -13.229 1.00 96.44 274 LEU A N 1
ATOM 2167 C CA . LEU A 1 274 ? -7.838 -4.273 -13.308 1.00 96.44 274 LEU A CA 1
ATOM 2168 C C . LEU A 1 274 ? -7.520 -4.890 -14.677 1.00 96.44 274 LEU A C 1
ATOM 2170 O O . LEU A 1 274 ? -6.528 -4.508 -15.293 1.00 96.44 274 LEU A O 1
ATOM 2174 N N . LYS A 1 275 ? -8.380 -5.777 -15.196 1.00 95.81 275 LYS A N 1
ATOM 2175 C CA . LYS A 1 275 ? -8.235 -6.377 -16.536 1.00 95.81 275 LYS A CA 1
ATOM 2176 C C . LYS A 1 275 ? -8.241 -5.332 -17.639 1.00 95.81 275 LYS A C 1
ATOM 2178 O O . LYS A 1 275 ? -7.404 -5.384 -18.537 1.00 95.81 275 LYS A O 1
ATOM 2183 N N . SER A 1 276 ? -9.144 -4.359 -17.536 1.00 95.25 276 SER A N 1
ATOM 2184 C CA . SER A 1 276 ? -9.258 -3.268 -18.505 1.00 95.25 276 SER A CA 1
ATOM 2185 C C . SER A 1 276 ? -7.982 -2.434 -18.540 1.00 95.25 276 SER A C 1
ATOM 2187 O O . SER A 1 276 ? -7.539 -2.033 -19.612 1.00 95.25 276 SER A O 1
ATOM 2189 N N . ALA A 1 277 ? -7.348 -2.218 -17.381 1.00 94.00 277 ALA A N 1
ATOM 2190 C CA . ALA A 1 277 ? -6.088 -1.490 -17.301 1.00 94.00 277 ALA A CA 1
ATOM 2191 C C . ALA A 1 277 ? -4.945 -2.199 -18.047 1.00 94.00 277 ALA A C 1
ATOM 2193 O O . ALA A 1 277 ? -4.106 -1.503 -18.604 1.00 94.00 277 ALA A O 1
ATOM 2194 N N . VAL A 1 278 ? -4.937 -3.539 -18.102 1.00 93.50 278 VAL A N 1
ATOM 2195 C CA . VAL A 1 278 ? -3.883 -4.356 -18.744 1.00 93.50 278 VAL A CA 1
ATOM 2196 C C . VAL A 1 278 ? -4.272 -4.948 -20.109 1.00 93.50 278 VAL A C 1
ATOM 2198 O O . VAL A 1 278 ? -3.529 -5.752 -20.674 1.00 93.50 278 VAL A O 1
ATOM 2201 N N . GLY A 1 279 ? -5.439 -4.583 -20.651 1.00 89.44 279 GLY A N 1
ATOM 2202 C CA . GLY A 1 279 ? -5.925 -5.081 -21.944 1.00 89.44 279 GLY A CA 1
ATOM 2203 C C . GLY A 1 279 ? -6.252 -6.581 -21.955 1.00 89.44 279 GLY A C 1
ATOM 2204 O O . GLY A 1 279 ? -5.899 -7.278 -22.906 1.00 89.44 279 GLY A O 1
ATOM 2205 N N . LEU A 1 280 ? -6.851 -7.091 -20.874 1.00 86.00 280 LEU A N 1
ATOM 2206 C CA . LEU A 1 280 ? -7.343 -8.475 -20.740 1.00 86.00 280 LEU A CA 1
ATOM 2207 C C . LEU A 1 280 ? -8.868 -8.604 -20.945 1.00 86.00 280 LEU A C 1
ATOM 2209 O O . LEU A 1 280 ? -9.429 -9.652 -20.624 1.00 86.00 280 LEU A O 1
ATOM 2213 N N . CYS A 1 281 ? -9.526 -7.539 -21.405 1.00 68.62 281 CYS A N 1
ATOM 2214 C CA . CYS A 1 281 ? -10.966 -7.500 -21.664 1.00 68.62 281 CYS A CA 1
ATOM 2215 C C . CYS A 1 281 ? -11.288 -7.833 -23.116 1.00 68.62 281 CYS A C 1
ATOM 2217 O O . CYS A 1 281 ? -10.511 -7.388 -23.992 1.00 68.62 281 CYS A O 1
#

pLDDT: mean 78.38, std 18.5, range [29.17, 97.0]

Foldseek 3Di:
DVVLLVVLVVLLVCLVPPLCNVVVCVVCVPPPSCQLFADLPDPCVVVSLVSLLVQQDPDPDDDDPDDPLLVLLVVCRVVLSVCLNDSVSDPFRGSADDDNDSVRSSVLSVLLLVCLVDVVSLVVNLVVLLSRVSNVLVSLSSLLVVLVVLQVVQLVVQVVVVPDPPPPPPPDDDDDDDDDDDPPPPPPPLDAGDLSSLSSLLSSLVSNVSSLVVCCVPPPRPRCLSSSLVSLLSSLLSSLSRPDCPRPSLVSQQVVLVVCVVVVSDPPVSSVSSCVSSVND

Sequence (281 aa):
MRNEEEIIKKVVQLQRSSANFAEYCVAHATDPKHKFLFDKKSNGRDLYVSMLANSQCNEAASEMTGYDSARRARALWPSLCTAFSTPRAVRGPHMPHTFASLKELTKFVSMVEAAASRAALQNEVVQFMVQRLPMTETFLHVVSCLCDAYVHEARVEALHMDAAPSLSVAVVTRSTEKGKGGGNTTTGSRGTVSEKVLQRVGTLLFILNRVMVQHESMERPLRYREVFYFYFLSIVRLMTKWAPRESEVHLFVRNTVGMWSSGNIFTAEELWKLKSAVGLC